Protein AF-W4H3E6-F1 (afdb_monomer_lite)

pLDDT: mean 74.52, std 23.14, range [27.45, 97.44]

Secondary structure (DSSP, 8-state):
--TT--PPPHHHHHHHHHHHHHHTTTSTTS---PEEPTTSSEEEEEEE-STTS-EEEEEEETTT--B---HHHHHHHHHHHS-BTTB-HHHHTTSTTHHHHHHHHHHHHHH-SSS-TTHHHHHHHHHHHHHHHHHTT----S-----STT-S-SS------------------------------------PPPP-PPP--PPPP--PPP-PPPPPPPPS-TTTT--SEEEETTTTEEE---HHHHTT-TT-EEE-

Radius of gyration: 30.6 Å; chains: 1; bounding box: 64×70×88 Å

Structure (mmCIF, N/CA/C/O backbone):
data_AF-W4H3E6-F1
#
_entry.id   AF-W4H3E6-F1
#
loop_
_atom_site.group_PDB
_atom_site.id
_atom_site.type_symbol
_atom_site.label_atom_id
_atom_site.label_alt_id
_atom_site.label_comp_id
_atom_site.label_asym_id
_atom_site.label_entity_id
_atom_site.label_seq_id
_atom_site.pdbx_PDB_ins_code
_atom_site.Cartn_x
_atom_site.Cartn_y
_atom_site.Cartn_z
_atom_site.occupancy
_atom_site.B_iso_or_equiv
_atom_site.auth_seq_id
_atom_site.auth_comp_id
_atom_site.auth_asym_id
_atom_site.auth_atom_id
_atom_site.pdbx_PDB_model_num
ATOM 1 N N . MET A 1 1 ? 16.514 -2.196 -59.098 1.00 44.47 1 MET A N 1
ATOM 2 C CA . MET A 1 1 ? 16.628 -1.247 -57.969 1.00 44.47 1 MET A CA 1
ATOM 3 C C . MET A 1 1 ? 15.303 -0.518 -57.895 1.00 44.47 1 MET A C 1
ATOM 5 O O . MET A 1 1 ? 14.904 0.015 -58.922 1.00 44.47 1 MET A O 1
ATOM 9 N N . GLU A 1 2 ? 14.588 -0.567 -56.773 1.00 43.94 2 GLU A N 1
ATOM 10 C CA . GLU A 1 2 ? 13.275 0.087 -56.682 1.00 43.94 2 GLU A CA 1
ATOM 11 C C . GLU A 1 2 ? 13.402 1.584 -56.359 1.00 43.94 2 GLU A C 1
ATOM 13 O O . GLU A 1 2 ? 14.148 1.943 -55.441 1.00 43.94 2 GLU A O 1
ATOM 18 N N . PRO A 1 3 ? 12.680 2.467 -57.073 1.00 48.31 3 PRO A N 1
ATOM 19 C CA . PRO A 1 3 ? 12.606 3.881 -56.735 1.00 48.31 3 PRO A CA 1
ATOM 20 C C . PRO A 1 3 ? 11.614 4.087 -55.580 1.00 48.31 3 PRO A C 1
ATOM 22 O O . PRO A 1 3 ? 10.419 3.863 -55.748 1.00 48.31 3 PRO A O 1
ATOM 25 N N . GLY A 1 4 ? 12.085 4.536 -54.411 1.00 59.34 4 GLY A N 1
ATOM 26 C CA . GLY A 1 4 ? 11.174 4.926 -53.322 1.00 59.34 4 GLY A CA 1
ATOM 27 C C . GLY A 1 4 ? 11.698 4.832 -51.889 1.00 59.34 4 GLY A C 1
ATOM 28 O O . GLY A 1 4 ? 11.083 5.414 -50.998 1.00 59.34 4 GLY A O 1
ATOM 29 N N . ARG A 1 5 ? 12.829 4.160 -51.618 1.00 59.59 5 ARG A N 1
ATOM 30 C CA . ARG A 1 5 ? 13.435 4.237 -50.275 1.00 59.59 5 ARG A CA 1
ATOM 31 C C . ARG A 1 5 ? 13.989 5.639 -50.031 1.00 59.59 5 ARG A C 1
ATOM 33 O O . ARG A 1 5 ? 14.936 6.052 -50.692 1.00 59.59 5 ARG A O 1
ATOM 40 N N . TRP A 1 6 ? 13.425 6.328 -49.040 1.00 52.22 6 TRP A N 1
ATOM 41 C CA . TRP A 1 6 ? 13.981 7.559 -48.481 1.00 52.22 6 TRP A CA 1
ATOM 42 C C . TRP A 1 6 ? 15.391 7.280 -47.939 1.00 52.22 6 TRP A C 1
ATOM 44 O O . TRP A 1 6 ? 15.556 6.643 -46.900 1.00 52.22 6 TRP A O 1
ATOM 54 N N . THR A 1 7 ? 16.414 7.738 -48.655 1.00 72.94 7 THR A N 1
ATOM 55 C CA . THR A 1 7 ? 17.793 7.796 -48.163 1.00 72.94 7 THR A CA 1
ATOM 56 C C . THR A 1 7 ? 18.043 9.208 -47.657 1.00 72.94 7 THR A C 1
ATOM 58 O O . THR A 1 7 ? 17.979 10.152 -48.446 1.00 72.94 7 THR A O 1
ATOM 61 N N . GLY A 1 8 ? 18.302 9.365 -46.357 1.00 77.00 8 GLY A N 1
ATOM 62 C CA . GLY A 1 8 ? 18.608 10.675 -45.779 1.00 77.00 8 GLY A CA 1
ATOM 63 C C . GLY A 1 8 ? 19.846 11.305 -46.423 1.00 77.00 8 GLY A C 1
ATOM 64 O O . GLY A 1 8 ? 20.719 10.606 -46.943 1.00 77.00 8 GLY A O 1
ATOM 65 N N . SER A 1 9 ? 19.951 12.631 -46.383 1.00 84.69 9 SER A N 1
ATOM 66 C CA . SER A 1 9 ? 21.195 13.301 -46.765 1.00 84.69 9 SER A CA 1
ATOM 67 C C . SER A 1 9 ? 22.305 12.984 -45.754 1.00 84.69 9 SER A C 1
ATOM 69 O O . SER A 1 9 ? 22.039 12.647 -44.599 1.00 84.69 9 SER A O 1
ATOM 71 N N . ALA A 1 10 ? 23.572 13.168 -46.138 1.00 80.25 10 ALA A N 1
ATOM 72 C CA . ALA A 1 10 ? 24.690 13.047 -45.195 1.00 80.25 10 ALA A CA 1
ATOM 73 C C . ALA A 1 10 ? 24.521 13.963 -43.959 1.00 80.25 10 ALA A C 1
ATOM 75 O O . ALA A 1 10 ? 24.931 13.604 -42.857 1.00 80.25 10 ALA A O 1
ATOM 76 N N . ALA A 1 11 ? 23.854 15.112 -44.122 1.00 82.12 11 ALA A N 1
ATOM 77 C CA . ALA A 1 11 ? 23.530 16.023 -43.029 1.00 82.12 11 ALA A CA 1
ATOM 78 C C . ALA A 1 11 ? 22.418 15.491 -42.101 1.00 82.12 11 ALA A C 1
ATOM 80 O O . ALA A 1 11 ? 22.427 15.810 -40.914 1.00 82.12 11 ALA A O 1
ATOM 81 N N . ASP A 1 12 ? 21.487 14.671 -42.600 1.00 80.25 12 ASP A N 1
ATOM 82 C CA . ASP A 1 12 ? 20.478 14.000 -41.767 1.00 80.25 12 ASP A CA 1
ATOM 83 C C . ASP A 1 12 ? 21.122 12.933 -40.883 1.00 80.25 12 ASP A C 1
ATOM 85 O O . ASP A 1 12 ? 20.871 12.908 -39.681 1.00 80.25 12 ASP A O 1
ATOM 89 N N . TYR A 1 13 ? 22.028 12.123 -41.440 1.00 80.06 13 TYR A N 1
ATOM 90 C CA . TYR A 1 13 ? 22.796 11.150 -40.658 1.00 80.06 13 TYR A CA 1
ATOM 91 C C . TYR A 1 13 ? 23.732 11.824 -39.642 1.00 80.06 13 TYR A C 1
ATOM 93 O O . TYR A 1 13 ? 23.826 11.365 -38.506 1.00 80.06 13 TYR A O 1
ATOM 101 N N . ALA A 1 14 ? 24.364 12.950 -39.994 1.00 81.50 14 ALA A N 1
ATOM 102 C CA . ALA A 1 14 ? 25.181 13.727 -39.056 1.00 81.50 14 ALA A CA 1
ATOM 103 C C . ALA A 1 14 ? 24.356 14.340 -37.905 1.00 81.50 14 ALA A C 1
ATOM 105 O O . ALA A 1 14 ? 24.824 14.373 -36.767 1.00 81.50 14 ALA A O 1
ATOM 106 N N . ARG A 1 15 ? 23.118 14.787 -38.172 1.00 81.62 15 ARG A N 1
ATOM 107 C CA . ARG A 1 15 ? 22.167 15.209 -37.126 1.00 81.62 15 ARG A CA 1
ATOM 108 C C . ARG A 1 15 ? 21.717 14.032 -36.261 1.00 81.62 15 ARG A C 1
ATOM 110 O O . ARG A 1 15 ? 21.721 14.151 -35.042 1.00 81.62 15 ARG A O 1
ATOM 117 N N . ALA A 1 16 ? 21.375 12.895 -36.868 1.00 79.00 16 ALA A N 1
ATOM 118 C CA . ALA A 1 16 ? 20.989 11.682 -36.147 1.00 79.00 16 ALA A CA 1
ATOM 119 C C . ALA A 1 16 ? 22.097 11.206 -35.190 1.00 79.00 16 ALA A C 1
ATOM 121 O O . ALA A 1 16 ? 21.819 10.868 -34.044 1.00 79.00 16 ALA A O 1
ATOM 122 N N . ALA A 1 17 ? 23.358 11.255 -35.627 1.00 82.88 17 ALA A N 1
ATOM 123 C CA . ALA A 1 17 ? 24.512 10.867 -34.819 1.00 82.88 17 ALA A CA 1
ATOM 124 C C . ALA A 1 17 ? 24.812 11.816 -33.639 1.00 82.88 17 ALA A C 1
ATOM 126 O O . ALA A 1 17 ? 25.464 11.396 -32.686 1.00 82.88 17 ALA A O 1
ATOM 127 N N . SER A 1 18 ? 24.356 13.076 -33.669 1.00 83.62 18 SER A N 1
ATOM 128 C CA . SER A 1 18 ? 24.589 14.041 -32.580 1.00 83.62 18 SER A CA 1
ATOM 129 C C . SER A 1 18 ? 23.465 14.108 -31.540 1.00 83.62 18 SER A C 1
ATOM 131 O O . SER A 1 18 ? 23.671 14.682 -30.469 1.00 83.62 18 SER A O 1
ATOM 133 N N . LEU A 1 19 ? 22.308 13.485 -31.804 1.00 82.25 19 LEU A N 1
ATOM 134 C CA . LEU A 1 19 ? 21.170 13.439 -30.876 1.00 82.25 19 LEU A CA 1
ATOM 135 C C . LEU A 1 19 ? 21.524 12.952 -29.457 1.00 82.25 19 LEU A C 1
ATOM 137 O O . LEU A 1 19 ? 21.088 13.625 -28.525 1.00 82.25 19 LEU A O 1
ATOM 141 N N . PRO A 1 20 ? 22.326 11.886 -29.239 1.00 80.44 20 PRO A N 1
ATOM 142 C CA . PRO A 1 20 ? 22.674 11.438 -27.886 1.00 80.44 20 PRO A CA 1
ATOM 143 C C . PRO A 1 20 ? 23.303 12.547 -27.028 1.00 80.44 20 PRO A C 1
ATOM 145 O O . PRO A 1 20 ? 22.846 12.807 -25.920 1.00 80.44 20 PRO A O 1
ATOM 148 N N . ASN A 1 21 ? 24.261 13.300 -27.582 1.00 84.44 21 ASN A N 1
ATOM 149 C CA . ASN A 1 21 ? 24.907 14.422 -26.887 1.00 84.44 21 ASN A CA 1
ATOM 150 C C . ASN A 1 21 ? 23.948 15.604 -26.649 1.00 84.44 21 ASN A C 1
ATOM 152 O O . ASN A 1 21 ? 24.103 16.360 -25.692 1.00 84.44 21 ASN A O 1
ATOM 156 N N . LEU A 1 22 ? 22.965 15.801 -27.533 1.00 83.06 22 LEU A N 1
ATOM 157 C CA . LEU A 1 22 ? 21.970 16.868 -27.396 1.00 83.06 22 LEU A CA 1
ATOM 158 C C . LEU A 1 22 ? 20.900 16.538 -26.351 1.00 83.06 22 LEU A C 1
ATOM 160 O O . LEU A 1 22 ? 20.404 17.462 -25.700 1.00 83.06 22 LEU A O 1
ATOM 164 N N . LEU A 1 23 ? 20.554 15.258 -26.198 1.00 82.31 23 LEU A N 1
ATOM 165 C CA . LEU A 1 23 ? 19.545 14.761 -25.263 1.00 82.31 23 LEU A CA 1
ATOM 166 C C . LEU A 1 23 ? 20.108 14.384 -23.885 1.00 82.31 23 LEU A C 1
ATOM 168 O O . LEU A 1 23 ? 19.312 14.255 -22.957 1.00 82.31 23 LEU A O 1
ATOM 172 N N . GLN A 1 24 ? 21.434 14.273 -23.741 1.00 82.62 24 GLN A N 1
ATOM 173 C CA . GLN A 1 24 ? 22.094 13.865 -22.499 1.00 82.62 24 GLN A CA 1
ATOM 174 C C . GLN A 1 24 ? 21.604 14.665 -21.278 1.00 82.62 24 GLN A C 1
ATOM 176 O O . GLN A 1 24 ? 21.680 15.898 -21.254 1.00 82.62 24 GLN A O 1
ATOM 181 N N . GLY A 1 25 ? 21.087 13.961 -20.270 1.00 78.88 25 GLY A N 1
ATOM 182 C CA . GLY A 1 25 ? 20.523 14.509 -19.035 1.00 78.88 25 GLY A CA 1
ATOM 183 C C . GLY A 1 25 ? 19.192 15.258 -19.195 1.00 78.88 25 GLY A C 1
ATOM 184 O O . GLY A 1 25 ? 18.743 15.898 -18.244 1.00 78.88 25 GLY A O 1
ATOM 185 N N . LYS A 1 26 ? 18.562 15.230 -20.379 1.00 82.06 26 LYS A N 1
ATOM 186 C CA . LYS A 1 26 ? 17.317 15.967 -20.695 1.00 82.06 26 LYS A CA 1
ATOM 187 C C . LYS A 1 26 ? 16.136 15.061 -21.023 1.00 82.06 26 LYS A C 1
ATOM 189 O O . LYS A 1 26 ? 15.005 15.542 -21.049 1.00 82.06 26 LYS A O 1
ATOM 194 N N . VAL A 1 27 ? 16.383 13.782 -21.289 1.00 83.88 27 VAL A N 1
ATOM 195 C CA . VAL A 1 27 ? 15.345 12.778 -21.535 1.00 83.88 27 VAL A CA 1
ATOM 196 C C . VAL A 1 27 ? 15.504 11.626 -20.554 1.00 83.88 27 VAL A C 1
ATOM 198 O O . VAL A 1 27 ? 16.616 11.274 -20.171 1.00 83.88 27 VAL A O 1
ATOM 201 N N . LEU A 1 28 ? 14.385 11.033 -20.149 1.00 85.00 28 LEU A N 1
ATOM 202 C CA . LEU A 1 28 ? 14.412 9.765 -19.428 1.00 85.00 28 LEU A CA 1
ATOM 203 C C . LEU A 1 28 ? 14.793 8.652 -20.403 1.00 85.00 28 LEU A C 1
ATOM 205 O O . LEU A 1 28 ? 14.356 8.685 -21.555 1.00 85.00 28 LEU A O 1
ATOM 209 N N . ASN A 1 29 ? 15.507 7.633 -19.926 1.00 82.25 29 ASN A N 1
ATOM 210 C CA . ASN A 1 29 ? 15.836 6.438 -20.715 1.00 82.25 29 ASN A CA 1
ATOM 211 C C . ASN A 1 29 ? 16.711 6.731 -21.946 1.00 82.25 29 ASN A C 1
ATOM 213 O O . ASN A 1 29 ? 16.613 6.050 -22.964 1.00 82.25 29 ASN A O 1
ATOM 217 N N . GLU A 1 30 ? 17.599 7.727 -21.844 1.00 79.50 30 GLU A N 1
ATOM 218 C CA . GLU A 1 30 ? 18.629 8.007 -22.858 1.00 79.50 30 GLU A CA 1
ATOM 219 C C . GLU A 1 30 ? 19.552 6.808 -23.129 1.00 79.50 30 GLU A C 1
ATOM 221 O O . GLU A 1 30 ? 20.115 6.684 -24.216 1.00 79.50 30 GLU A O 1
ATOM 226 N N . HIS A 1 31 ? 19.677 5.917 -22.143 1.00 77.06 31 HIS A N 1
ATOM 227 C CA . HIS A 1 31 ? 20.444 4.687 -22.209 1.00 77.06 31 HIS A CA 1
ATOM 228 C C . HIS A 1 31 ? 19.637 3.556 -21.565 1.00 77.06 31 HIS A C 1
ATOM 230 O O . HIS A 1 31 ? 19.263 3.645 -20.397 1.00 77.06 31 HIS A O 1
ATOM 236 N N . VAL A 1 32 ? 19.367 2.496 -22.328 1.00 83.31 32 VAL A N 1
ATOM 237 C CA . VAL A 1 32 ? 18.675 1.289 -21.857 1.00 83.31 32 VAL A CA 1
ATOM 238 C C . VAL A 1 32 ? 19.497 0.083 -22.296 1.00 83.31 32 VAL A C 1
ATOM 240 O O . VAL A 1 32 ? 19.643 -0.162 -23.491 1.00 83.31 32 VAL A O 1
ATOM 243 N N . GLU A 1 33 ? 20.027 -0.670 -21.333 1.00 87.88 33 GLU A N 1
ATOM 244 C CA . GLU A 1 33 ? 20.798 -1.894 -21.579 1.00 87.88 33 GLU A CA 1
ATOM 245 C C . GLU A 1 33 ? 19.953 -3.135 -21.245 1.00 87.88 33 GLU A C 1
ATOM 247 O O . GLU A 1 33 ? 19.930 -3.561 -20.086 1.00 87.88 33 GLU A O 1
ATOM 252 N N . PRO A 1 34 ? 19.238 -3.729 -22.220 1.00 90.31 34 PRO A N 1
ATOM 253 C CA . PRO A 1 34 ? 18.460 -4.936 -21.982 1.00 90.31 34 PRO A CA 1
ATOM 254 C C . PRO A 1 34 ? 19.371 -6.144 -21.745 1.00 90.31 34 PRO A C 1
ATOM 256 O O . PRO A 1 34 ? 20.211 -6.499 -22.573 1.00 90.31 34 PRO A O 1
ATOM 259 N N . GLN A 1 35 ? 19.153 -6.806 -20.616 1.00 94.88 35 GLN A N 1
ATOM 260 C CA . GLN A 1 35 ? 19.799 -8.047 -20.216 1.00 94.88 35 GLN A CA 1
ATOM 261 C C . GLN A 1 35 ? 18.860 -9.220 -20.511 1.00 94.88 35 GLN A C 1
ATOM 263 O O . GLN A 1 35 ? 17.685 -9.194 -20.149 1.00 94.88 35 GLN A O 1
ATOM 268 N N . TRP A 1 36 ? 19.367 -10.261 -21.164 1.00 94.56 36 TRP A N 1
ATOM 269 C CA . TRP A 1 36 ? 18.565 -11.417 -21.575 1.00 94.56 36 TRP A CA 1
ATOM 270 C C . TRP A 1 36 ? 18.575 -12.526 -20.520 1.00 94.56 36 TRP A C 1
ATOM 272 O O . TRP A 1 36 ? 19.589 -12.760 -19.858 1.00 94.56 36 TRP A O 1
ATOM 282 N N . SER A 1 37 ? 17.460 -13.247 -20.381 1.00 93.44 37 SER A N 1
ATOM 283 C CA . SER A 1 37 ? 17.446 -14.527 -19.670 1.00 93.44 37 SER A CA 1
ATOM 284 C C . SER A 1 37 ? 18.245 -15.583 -20.440 1.00 93.44 37 SER A C 1
ATOM 286 O O . SER A 1 37 ? 18.357 -15.539 -21.664 1.00 93.44 37 SER A O 1
ATOM 288 N N . SER A 1 38 ? 18.778 -16.578 -19.728 1.00 92.75 38 SER A N 1
ATOM 289 C CA . SER A 1 38 ? 19.559 -17.673 -20.326 1.00 92.75 38 SER A CA 1
ATOM 290 C C . SER A 1 38 ? 18.757 -18.567 -21.280 1.00 92.75 38 SER A C 1
ATOM 292 O O . SER A 1 38 ? 19.350 -19.246 -22.114 1.00 92.75 38 SER A O 1
ATOM 294 N N . ASP A 1 39 ? 17.428 -18.567 -21.165 1.00 93.75 39 ASP A N 1
ATOM 295 C CA . ASP A 1 39 ? 16.499 -19.253 -22.070 1.00 93.75 39 ASP A CA 1
ATOM 296 C C . ASP A 1 39 ? 16.020 -18.374 -23.246 1.00 93.75 39 ASP A C 1
ATOM 298 O O . ASP A 1 39 ? 15.283 -18.854 -24.104 1.00 93.75 39 ASP A O 1
ATOM 302 N N . GLY A 1 40 ? 16.417 -17.095 -23.296 1.00 93.81 40 GLY A N 1
ATOM 303 C CA . GLY A 1 40 ? 16.007 -16.138 -24.328 1.00 93.81 40 GLY A CA 1
ATOM 304 C C . GLY A 1 40 ? 14.526 -15.737 -24.301 1.00 93.81 40 GLY A C 1
ATOM 305 O O . GLY A 1 40 ? 14.097 -14.976 -25.163 1.00 93.81 40 GLY A O 1
ATOM 306 N N . THR A 1 41 ? 13.735 -16.219 -23.335 1.00 94.88 41 THR A N 1
ATOM 307 C CA . THR A 1 41 ? 12.288 -15.942 -23.250 1.00 94.88 41 THR A CA 1
ATOM 308 C C . THR A 1 41 ? 11.959 -14.581 -22.649 1.00 94.88 41 THR A C 1
ATOM 310 O O . THR A 1 41 ? 10.842 -14.089 -22.809 1.00 94.88 41 THR A O 1
ATOM 313 N N . ARG A 1 42 ? 12.917 -13.959 -21.954 1.00 95.06 42 ARG A N 1
ATOM 314 C CA . ARG A 1 42 ? 12.733 -12.697 -21.239 1.00 95.06 42 ARG A CA 1
ATOM 315 C C . ARG A 1 42 ? 13.895 -11.757 -21.493 1.00 95.06 42 ARG A C 1
ATOM 317 O O . ARG A 1 42 ? 15.052 -12.174 -21.561 1.00 95.06 42 ARG A O 1
ATOM 324 N N . LEU A 1 43 ? 13.578 -10.473 -21.517 1.00 94.56 43 LEU A N 1
ATOM 325 C CA . LEU A 1 43 ? 14.551 -9.403 -21.341 1.00 94.56 43 LEU A CA 1
ATOM 326 C C . LEU A 1 43 ? 14.205 -8.621 -20.077 1.00 94.56 43 LEU A C 1
ATOM 328 O O . LEU A 1 43 ? 13.036 -8.524 -19.702 1.00 94.56 43 LEU A O 1
ATOM 332 N N . TRP A 1 44 ? 15.210 -8.058 -19.417 1.00 93.06 44 TRP A N 1
ATOM 333 C CA . TRP A 1 44 ? 15.008 -7.107 -18.333 1.00 93.06 44 TRP A CA 1
ATOM 334 C C . TRP A 1 44 ? 15.905 -5.887 -18.484 1.00 93.06 44 TRP A C 1
ATOM 336 O O . TRP A 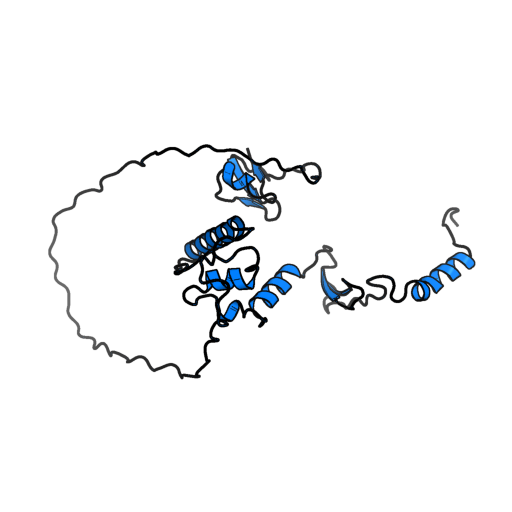1 44 ? 17.009 -5.975 -19.014 1.00 93.06 44 TRP A O 1
ATOM 346 N N . TYR A 1 45 ? 15.419 -4.737 -18.037 1.00 92.12 45 TYR A N 1
ATOM 347 C CA . TYR A 1 45 ? 16.157 -3.480 -18.048 1.00 92.12 45 TYR A CA 1
ATOM 348 C C . TYR A 1 45 ? 15.702 -2.584 -16.895 1.00 92.12 45 TYR A C 1
ATOM 350 O O . TYR A 1 45 ? 14.640 -2.788 -16.301 1.00 92.12 45 TYR A O 1
ATOM 358 N N . LEU A 1 46 ? 16.521 -1.583 -16.580 1.00 89.31 46 LEU A N 1
ATOM 359 C CA . LEU A 1 46 ? 16.141 -0.506 -15.675 1.00 89.31 46 LEU A CA 1
ATOM 360 C C . LEU A 1 46 ? 15.433 0.588 -16.475 1.00 89.31 46 LEU A C 1
ATOM 362 O O . LEU A 1 46 ? 15.984 1.097 -17.450 1.00 89.31 46 LEU A O 1
ATOM 366 N N . TRP A 1 47 ? 14.212 0.926 -16.071 1.00 85.62 47 TRP A N 1
ATOM 367 C CA . TRP A 1 47 ? 13.411 1.988 -16.669 1.00 85.62 47 TRP A CA 1
ATOM 368 C C . TRP A 1 47 ? 13.480 3.232 -15.791 1.00 85.62 47 TRP A C 1
ATOM 370 O O . TRP A 1 47 ? 12.987 3.239 -14.665 1.00 85.62 47 TRP A O 1
ATOM 380 N N . GLN A 1 48 ? 14.102 4.292 -16.292 1.00 86.38 48 GLN A N 1
ATOM 381 C CA . GLN A 1 48 ? 14.219 5.557 -15.586 1.00 86.38 48 GLN A CA 1
ATOM 382 C C . GLN A 1 48 ? 12.862 6.266 -15.547 1.00 86.38 48 GLN A C 1
ATOM 384 O O . GLN A 1 48 ? 12.323 6.665 -16.584 1.00 86.38 48 GLN A O 1
ATOM 389 N N . VAL A 1 49 ? 12.340 6.464 -14.336 1.00 85.81 49 VAL A N 1
ATOM 390 C CA . VAL A 1 49 ? 11.034 7.098 -14.084 1.00 85.81 49 VAL A CA 1
ATOM 391 C C . VAL A 1 49 ? 11.147 8.563 -13.666 1.00 85.81 49 VAL A C 1
ATOM 393 O O . VAL A 1 49 ? 10.158 9.294 -13.691 1.00 85.81 49 VAL A O 1
ATOM 396 N N . ALA A 1 50 ? 12.348 9.025 -13.305 1.00 82.88 50 ALA A N 1
ATOM 397 C CA . ALA A 1 50 ? 12.611 10.429 -13.014 1.00 82.88 50 ALA A CA 1
ATOM 398 C C . ALA A 1 50 ? 14.070 10.836 -13.293 1.00 82.88 50 ALA A C 1
ATOM 400 O O . ALA A 1 50 ? 15.006 10.039 -13.201 1.00 82.88 50 ALA A O 1
ATOM 401 N N . LEU A 1 51 ? 14.262 12.125 -13.598 1.00 79.25 51 LEU A N 1
ATOM 402 C CA . LEU A 1 51 ? 15.577 12.734 -13.855 1.00 79.25 51 LEU A CA 1
ATOM 403 C C . LEU A 1 51 ? 16.487 12.750 -12.608 1.00 79.25 51 LEU A C 1
ATOM 405 O O . LEU A 1 51 ? 17.674 13.031 -12.720 1.00 79.25 51 LEU A O 1
ATOM 409 N N . ASP A 1 52 ? 15.942 12.422 -11.433 1.00 82.31 52 ASP A N 1
ATOM 410 C CA . ASP A 1 52 ? 16.676 12.231 -10.175 1.00 82.31 52 ASP A CA 1
ATOM 411 C C . ASP A 1 52 ? 17.422 10.880 -10.088 1.00 82.31 52 ASP A C 1
ATOM 413 O O . ASP A 1 52 ? 18.105 10.616 -9.100 1.00 82.31 52 ASP A O 1
ATOM 417 N N . GLY A 1 53 ? 17.311 10.031 -11.117 1.00 78.56 53 GLY A N 1
ATOM 418 C CA . GLY A 1 53 ? 17.984 8.734 -11.195 1.00 78.56 53 GLY A CA 1
ATOM 419 C C . GLY A 1 53 ? 17.193 7.568 -10.595 1.00 78.56 53 GLY A C 1
ATOM 420 O O . GLY A 1 53 ? 17.724 6.458 -10.525 1.00 78.56 53 GLY A O 1
ATOM 421 N N . ARG A 1 54 ? 15.932 7.767 -10.182 1.00 84.31 54 ARG A N 1
ATOM 422 C CA . ARG A 1 54 ? 15.047 6.649 -9.823 1.00 84.31 54 ARG A CA 1
ATOM 423 C C . ARG A 1 54 ? 14.721 5.795 -11.045 1.00 84.31 54 ARG A C 1
ATOM 425 O O . ARG A 1 54 ? 14.293 6.305 -12.083 1.00 84.31 54 ARG A O 1
ATOM 432 N N . ASN A 1 55 ? 14.869 4.485 -10.865 1.00 84.56 55 ASN A N 1
ATOM 433 C CA . ASN A 1 55 ? 14.564 3.470 -11.861 1.00 84.56 55 ASN A CA 1
ATOM 434 C C . ASN A 1 55 ? 13.566 2.451 -11.307 1.00 84.56 55 ASN A C 1
ATOM 436 O O . ASN A 1 55 ? 13.623 2.094 -10.130 1.00 84.56 55 ASN A O 1
ATOM 440 N N . GLU A 1 56 ? 12.716 1.945 -12.186 1.00 85.44 56 GLU A N 1
ATOM 441 C CA . GLU A 1 56 ? 11.932 0.731 -11.997 1.00 85.44 56 GLU A CA 1
ATOM 442 C C . GLU A 1 56 ? 12.604 -0.453 -12.702 1.00 85.44 56 GLU A C 1
ATOM 444 O O . GLU A 1 56 ? 13.408 -0.273 -13.619 1.00 85.44 56 GLU A O 1
ATOM 449 N N . VAL A 1 57 ? 12.277 -1.678 -12.285 1.00 87.81 57 VAL A N 1
ATOM 450 C CA . VAL A 1 57 ? 12.705 -2.886 -12.998 1.00 87.81 57 VAL A CA 1
ATOM 451 C C . VAL A 1 57 ? 11.600 -3.277 -13.970 1.00 87.81 57 VAL A C 1
ATOM 453 O O . VAL A 1 57 ? 10.486 -3.591 -13.555 1.00 87.81 57 VAL A O 1
ATOM 456 N N . CYS A 1 58 ? 11.915 -3.303 -15.260 1.00 87.38 58 CYS A N 1
ATOM 457 C CA . CYS A 1 58 ? 11.064 -3.917 -16.270 1.00 87.38 58 CYS A CA 1
ATOM 458 C C . CYS A 1 58 ? 11.617 -5.307 -16.584 1.00 87.38 58 CYS A C 1
ATOM 460 O O . CYS A 1 58 ? 12.776 -5.429 -16.969 1.00 87.38 58 CYS A O 1
ATOM 462 N N . VAL A 1 59 ? 10.794 -6.348 -16.453 1.00 92.25 59 VAL A N 1
ATOM 463 C CA . VAL A 1 59 ? 11.051 -7.675 -17.036 1.00 92.25 59 VAL A CA 1
ATOM 464 C C . VAL A 1 59 ? 9.916 -7.938 -18.008 1.00 92.25 59 VAL A C 1
ATOM 466 O O . VAL A 1 59 ? 8.761 -7.811 -17.617 1.00 92.25 59 VAL A O 1
ATOM 469 N N . VAL A 1 60 ? 10.227 -8.292 -19.248 1.00 92.25 60 VAL A N 1
ATOM 470 C CA . VAL A 1 60 ? 9.245 -8.483 -20.320 1.00 92.25 60 VAL A CA 1
ATOM 471 C C . VAL A 1 60 ? 9.384 -9.894 -20.878 1.00 92.25 60 VAL A C 1
ATOM 473 O O . VAL A 1 60 ? 10.502 -10.319 -21.179 1.00 92.25 60 VAL A O 1
ATOM 476 N N . ASP A 1 61 ? 8.270 -10.614 -21.024 1.00 93.88 61 ASP A N 1
ATOM 477 C CA . ASP A 1 61 ? 8.232 -11.822 -21.857 1.00 93.88 61 ASP A CA 1
ATOM 478 C C . ASP A 1 61 ? 8.288 -11.408 -23.331 1.00 93.88 61 ASP A C 1
ATOM 480 O O . ASP A 1 61 ? 7.459 -10.629 -23.802 1.00 93.88 61 ASP A O 1
ATOM 484 N N . VAL A 1 62 ? 9.280 -11.897 -24.075 1.00 92.25 62 VAL A N 1
ATOM 485 C CA . VAL A 1 62 ? 9.532 -11.414 -25.445 1.00 92.25 62 VAL A CA 1
ATOM 486 C C . VAL A 1 62 ? 8.575 -11.995 -26.489 1.00 92.25 62 VAL A C 1
ATOM 488 O O . VAL A 1 62 ? 8.569 -11.526 -27.626 1.00 92.25 62 VAL A O 1
ATOM 491 N N . HIS A 1 63 ? 7.769 -12.996 -26.124 1.00 92.00 63 HIS A N 1
ATOM 492 C CA . HIS A 1 63 ? 6.775 -13.611 -27.002 1.00 92.00 63 HIS A CA 1
ATOM 493 C C . HIS A 1 63 ? 5.405 -12.945 -26.855 1.00 92.00 63 HIS A C 1
ATOM 495 O O . HIS A 1 63 ? 4.707 -12.779 -27.855 1.00 92.00 63 HIS A O 1
ATOM 501 N N . THR A 1 64 ? 5.017 -12.563 -25.632 1.00 93.25 64 THR A N 1
ATOM 502 C CA . THR A 1 64 ? 3.728 -11.893 -25.369 1.00 93.25 64 THR A CA 1
ATOM 503 C C . THR A 1 64 ? 3.840 -10.369 -25.301 1.00 93.25 64 THR A C 1
ATOM 505 O O . THR A 1 64 ? 2.857 -9.673 -25.549 1.00 93.25 64 THR A O 1
ATOM 508 N N . GLY A 1 65 ? 5.028 -9.835 -24.998 1.00 87.38 65 GLY A N 1
ATOM 509 C CA . GLY A 1 65 ? 5.246 -8.415 -24.712 1.00 87.38 65 GLY A CA 1
ATOM 510 C C . GLY A 1 65 ? 4.761 -7.981 -23.323 1.00 87.38 65 GLY A C 1
ATOM 511 O O . GLY A 1 65 ? 4.740 -6.786 -23.033 1.00 87.38 65 GLY A O 1
ATOM 512 N N . GLU A 1 66 ? 4.353 -8.918 -22.463 1.00 87.94 66 GLU A N 1
ATOM 513 C CA . GLU A 1 66 ? 3.807 -8.619 -21.137 1.00 87.94 66 GLU A CA 1
ATOM 514 C C . GLU A 1 66 ? 4.909 -8.288 -20.123 1.00 87.94 66 GLU A C 1
ATOM 516 O O . GLU A 1 66 ? 5.937 -8.968 -20.053 1.00 87.94 66 GLU A O 1
ATOM 521 N N . SER A 1 67 ? 4.666 -7.276 -19.279 1.00 85.88 67 SER A N 1
ATOM 522 C CA . SER A 1 67 ? 5.496 -7.042 -18.093 1.00 85.88 67 SER A CA 1
ATOM 523 C C . SER A 1 67 ? 5.256 -8.147 -17.069 1.00 85.88 67 SER A C 1
ATOM 525 O O . SER A 1 67 ? 4.133 -8.363 -16.618 1.00 85.88 67 SER A O 1
ATOM 527 N N . LEU A 1 68 ? 6.335 -8.808 -16.661 1.00 82.56 68 LEU A N 1
ATOM 528 C CA . LEU A 1 68 ? 6.351 -9.832 -15.620 1.00 82.56 68 LEU A CA 1
ATOM 529 C C . LEU A 1 68 ? 6.613 -9.249 -14.220 1.00 82.56 68 LEU A C 1
ATOM 531 O O . LEU A 1 68 ? 6.607 -9.994 -13.239 1.00 82.56 68 LEU A O 1
ATOM 535 N N . VAL A 1 69 ? 6.846 -7.934 -14.115 1.00 80.19 69 VAL A N 1
ATOM 536 C CA . VAL A 1 69 ? 6.958 -7.215 -12.837 1.00 80.19 69 VAL A CA 1
ATOM 537 C C . VAL A 1 69 ? 5.741 -6.321 -12.630 1.00 80.19 69 VAL A C 1
ATOM 539 O O . VAL A 1 69 ? 5.415 -5.476 -13.462 1.00 80.19 69 VAL A O 1
ATOM 542 N N . ASP A 1 70 ? 5.113 -6.502 -11.472 1.00 75.75 70 ASP A N 1
ATOM 543 C CA . ASP A 1 70 ? 4.106 -5.620 -10.889 1.00 75.75 70 ASP A CA 1
ATOM 544 C C . ASP A 1 70 ? 4.813 -4.710 -9.866 1.00 75.75 70 ASP A C 1
ATOM 546 O O . ASP A 1 70 ? 5.015 -5.086 -8.704 1.00 75.75 70 ASP A O 1
ATOM 550 N N . ASN A 1 71 ? 5.279 -3.543 -10.327 1.00 71.69 71 ASN A N 1
ATOM 551 C CA . ASN A 1 71 ? 6.034 -2.597 -9.496 1.00 71.69 71 ASN A CA 1
ATOM 552 C C . ASN A 1 71 ? 5.177 -2.029 -8.352 1.00 71.69 71 ASN A C 1
ATOM 554 O O . ASN A 1 71 ? 5.687 -1.872 -7.240 1.00 71.69 71 ASN A O 1
ATOM 558 N N . ASP A 1 72 ? 3.875 -1.821 -8.571 1.00 74.81 72 ASP A N 1
ATOM 559 C CA . ASP A 1 72 ? 2.937 -1.363 -7.539 1.00 74.81 72 ASP A CA 1
ATOM 560 C C . ASP A 1 72 ? 2.869 -2.354 -6.371 1.00 74.81 72 ASP A C 1
ATOM 562 O O . ASP A 1 72 ? 2.965 -1.962 -5.203 1.00 74.81 72 ASP A O 1
ATOM 566 N N . ARG A 1 73 ? 2.791 -3.660 -6.657 1.00 76.56 73 ARG A N 1
ATOM 567 C CA . ARG A 1 73 ? 2.831 -4.711 -5.630 1.00 76.56 73 ARG A CA 1
ATOM 568 C C . ARG A 1 73 ? 4.159 -4.747 -4.875 1.00 76.56 73 ARG A C 1
ATOM 570 O O . ARG A 1 73 ? 4.149 -4.950 -3.657 1.00 76.56 73 ARG A O 1
ATOM 577 N N . TYR A 1 74 ? 5.289 -4.549 -5.555 1.00 77.81 74 TYR A N 1
ATOM 578 C CA . TYR A 1 74 ? 6.599 -4.470 -4.897 1.00 77.81 74 TYR A CA 1
ATOM 579 C C . TYR A 1 74 ? 6.706 -3.250 -3.974 1.00 77.81 74 TYR A C 1
ATOM 581 O O . TYR A 1 74 ? 7.149 -3.389 -2.831 1.00 77.81 74 TYR A O 1
ATOM 589 N N . ILE A 1 75 ? 6.247 -2.079 -4.422 1.00 81.44 75 ILE A N 1
ATOM 590 C CA . ILE A 1 75 ? 6.234 -0.844 -3.628 1.00 81.44 75 ILE A CA 1
ATOM 591 C C . ILE A 1 75 ? 5.283 -0.979 -2.434 1.00 81.44 75 ILE A C 1
ATOM 593 O O . ILE A 1 75 ? 5.653 -0.605 -1.322 1.00 81.44 75 ILE A O 1
ATOM 597 N N . ALA A 1 76 ? 4.100 -1.575 -2.614 1.00 83.94 76 ALA A N 1
ATOM 598 C CA . ALA A 1 76 ? 3.164 -1.844 -1.523 1.00 83.94 76 ALA A CA 1
ATOM 599 C C . ALA A 1 76 ? 3.767 -2.786 -0.465 1.00 83.94 76 ALA A C 1
ATOM 601 O O . ALA A 1 76 ? 3.680 -2.507 0.733 1.00 83.94 76 ALA A O 1
ATOM 602 N N . TYR A 1 77 ? 4.435 -3.866 -0.888 1.00 86.00 77 TYR A N 1
ATOM 603 C CA . TYR A 1 77 ? 5.111 -4.790 0.026 1.00 86.00 77 TYR A CA 1
ATOM 604 C C . TYR A 1 77 ? 6.296 -4.131 0.750 1.00 86.00 77 TYR A C 1
ATOM 606 O O . TYR A 1 77 ? 6.441 -4.285 1.963 1.00 86.00 77 TYR A O 1
ATOM 614 N N . TRP A 1 78 ? 7.117 -3.344 0.050 1.00 88.25 78 TRP A N 1
ATOM 615 C CA . TRP A 1 78 ? 8.183 -2.551 0.671 1.00 88.25 78 TRP A CA 1
ATOM 616 C C . TRP A 1 78 ? 7.617 -1.551 1.692 1.00 88.25 78 TRP A C 1
ATOM 618 O O . TRP A 1 78 ? 8.091 -1.476 2.828 1.00 88.25 78 TRP A O 1
ATOM 628 N N . PHE A 1 79 ? 6.553 -0.829 1.330 1.00 89.75 79 PHE A N 1
ATOM 629 C CA . PHE A 1 79 ? 5.918 0.154 2.203 1.00 89.75 79 PHE A CA 1
ATOM 630 C C . PHE A 1 79 ? 5.365 -0.500 3.473 1.00 89.75 79 PHE A C 1
ATOM 632 O O . PHE A 1 79 ? 5.479 0.083 4.549 1.00 89.75 79 PHE A O 1
ATOM 639 N N . TRP A 1 80 ? 4.835 -1.718 3.372 1.00 93.81 80 TRP A N 1
ATOM 640 C CA . TRP A 1 80 ? 4.327 -2.480 4.510 1.00 93.81 80 TRP A CA 1
ATOM 641 C C . TRP A 1 80 ? 5.411 -2.885 5.523 1.00 93.81 80 TRP A C 1
ATOM 643 O O . TRP A 1 80 ? 5.158 -2.862 6.725 1.00 93.81 80 TRP A O 1
ATOM 653 N N . ASN A 1 81 ? 6.611 -3.245 5.054 1.00 93.06 81 ASN A N 1
ATOM 654 C CA . ASN A 1 81 ? 7.634 -3.909 5.875 1.00 93.06 81 ASN A CA 1
ATOM 655 C C . ASN A 1 81 ? 8.773 -2.996 6.369 1.00 93.06 81 ASN A C 1
ATOM 657 O O . ASN A 1 81 ? 9.591 -3.434 7.178 1.00 93.06 81 ASN A O 1
ATOM 661 N N . VAL A 1 82 ? 8.870 -1.753 5.885 1.00 88.00 82 VAL A N 1
ATOM 662 C CA . VAL A 1 82 ? 9.998 -0.848 6.183 1.00 88.00 82 VAL A CA 1
ATOM 663 C C . VAL A 1 82 ? 9.629 0.254 7.176 1.00 88.00 82 VAL A C 1
ATOM 665 O O . VAL A 1 82 ? 8.611 0.933 7.010 1.00 88.00 82 VAL A O 1
ATOM 668 N N . ASP A 1 83 ? 10.515 0.464 8.154 1.00 88.75 83 ASP A N 1
ATOM 669 C CA . ASP A 1 83 ? 10.455 1.517 9.174 1.00 88.75 83 ASP A CA 1
ATOM 670 C C . ASP A 1 83 ? 10.286 2.922 8.579 1.00 88.75 83 ASP A C 1
ATOM 672 O O . ASP A 1 83 ? 10.959 3.306 7.621 1.00 88.75 83 ASP A O 1
ATOM 676 N N . LYS A 1 84 ? 9.400 3.713 9.189 1.00 85.25 84 LYS A N 1
ATOM 677 C CA . LYS A 1 84 ? 9.125 5.114 8.841 1.00 85.25 84 LYS A CA 1
ATOM 678 C C . LYS A 1 84 ? 9.070 5.966 10.103 1.00 85.25 84 LYS A C 1
ATOM 680 O O . LYS A 1 84 ? 8.946 5.454 11.214 1.00 85.25 84 LYS A O 1
ATOM 685 N N . TRP A 1 85 ? 9.073 7.285 9.921 1.00 84.31 85 TRP A N 1
ATOM 686 C CA . TRP A 1 85 ? 8.963 8.263 11.010 1.00 84.31 85 TRP A CA 1
ATOM 687 C C . TRP A 1 85 ? 7.706 8.081 11.888 1.00 84.31 85 TRP A C 1
ATOM 689 O O . TRP A 1 85 ? 7.732 8.437 13.062 1.00 84.31 85 TRP A O 1
ATOM 699 N N . ASN A 1 86 ? 6.621 7.518 11.338 1.00 86.56 86 ASN A N 1
ATOM 700 C CA . ASN A 1 86 ? 5.358 7.245 12.031 1.00 86.56 86 ASN A CA 1
ATOM 701 C C . ASN A 1 86 ? 5.151 5.764 12.421 1.00 86.56 86 ASN A C 1
ATOM 703 O O . ASN A 1 86 ? 4.125 5.447 13.025 1.00 86.56 86 ASN A O 1
ATOM 707 N N . GLY A 1 87 ? 6.107 4.871 12.132 1.00 88.25 87 GLY A N 1
ATOM 708 C CA . GLY A 1 87 ? 6.062 3.447 12.491 1.00 88.25 87 GLY A CA 1
ATOM 709 C C . GLY A 1 87 ? 6.382 2.494 11.333 1.00 88.25 87 GLY A C 1
ATOM 710 O O . GLY A 1 87 ? 6.822 2.907 10.263 1.00 88.25 87 GLY A O 1
ATOM 711 N N . ASN A 1 88 ? 6.150 1.202 11.559 1.00 92.06 88 ASN A N 1
ATOM 712 C CA . ASN A 1 88 ? 6.263 0.124 10.573 1.00 92.06 88 ASN A CA 1
ATOM 713 C C . ASN A 1 88 ? 4.947 -0.664 10.590 1.00 92.06 88 ASN A C 1
ATOM 715 O O . ASN A 1 88 ? 4.465 -1.002 11.670 1.00 92.06 88 ASN A O 1
ATOM 719 N N . ILE A 1 89 ? 4.332 -0.923 9.431 1.00 94.25 89 ILE A N 1
ATOM 720 C CA . ILE A 1 89 ? 3.003 -1.552 9.403 1.00 94.25 89 ILE A CA 1
ATOM 721 C C . ILE A 1 89 ? 3.089 -3.012 9.853 1.00 94.25 89 ILE A C 1
ATOM 723 O O . ILE A 1 89 ? 2.256 -3.456 10.642 1.00 94.25 89 ILE A O 1
ATOM 727 N N . HIS A 1 90 ? 4.124 -3.734 9.422 1.00 92.81 90 HIS A N 1
ATOM 728 C CA . HIS A 1 90 ? 4.355 -5.120 9.821 1.00 92.81 90 HIS A CA 1
ATOM 729 C C . HIS A 1 90 ? 4.560 -5.278 11.343 1.00 92.81 90 HIS A C 1
ATOM 731 O O . HIS A 1 90 ? 4.159 -6.293 11.906 1.00 92.81 90 HIS A O 1
ATOM 737 N N . ASP A 1 91 ? 5.122 -4.274 12.028 1.00 90.81 91 ASP A N 1
ATOM 738 C CA . ASP A 1 91 ? 5.324 -4.306 13.488 1.00 90.81 91 ASP A CA 1
ATOM 739 C C . ASP A 1 91 ? 4.021 -4.066 14.286 1.00 90.81 91 ASP A C 1
ATOM 741 O O . ASP A 1 91 ? 3.907 -4.526 15.426 1.00 90.81 91 ASP A O 1
ATOM 745 N N . VAL A 1 92 ? 3.044 -3.338 13.721 1.00 89.75 92 VAL A N 1
ATOM 746 C CA . VAL A 1 92 ? 1.786 -2.981 14.416 1.00 89.75 92 VAL A CA 1
ATOM 747 C C . VAL A 1 92 ? 0.606 -3.875 14.045 1.00 89.75 92 VAL A C 1
ATOM 749 O O . VAL A 1 92 ? -0.292 -4.078 14.863 1.00 89.75 92 VAL A O 1
ATOM 752 N N . VAL A 1 93 ? 0.566 -4.413 12.824 1.00 85.44 93 VAL A N 1
ATOM 753 C CA . VAL A 1 93 ? -0.569 -5.212 12.350 1.00 85.44 93 VAL A CA 1
ATOM 754 C C . VAL A 1 93 ? -0.682 -6.526 13.137 1.00 85.44 93 VAL A C 1
ATOM 756 O O . VAL A 1 93 ? 0.293 -7.244 13.334 1.00 85.44 93 VAL A O 1
ATOM 759 N N . GLY A 1 94 ? -1.885 -6.834 13.628 1.00 81.44 94 GLY A N 1
ATOM 760 C CA . GLY A 1 94 ? -2.131 -7.979 14.516 1.00 81.44 94 GLY A CA 1
ATOM 761 C C . GLY A 1 94 ? -1.941 -7.699 16.014 1.00 81.44 94 GLY A C 1
ATOM 762 O O . GLY A 1 94 ? -2.314 -8.539 16.828 1.00 81.44 94 GLY A O 1
ATOM 763 N N . GLN A 1 95 ? -1.435 -6.522 16.401 1.00 85.62 95 GLN A N 1
ATOM 764 C CA . GLN A 1 95 ? -1.497 -6.052 17.792 1.00 85.62 95 GLN A CA 1
ATOM 765 C C . GLN A 1 95 ? -2.896 -5.476 18.116 1.00 85.62 95 GLN A C 1
ATOM 767 O O . GLN A 1 95 ? -3.617 -5.079 17.193 1.00 85.62 95 GLN A O 1
ATOM 772 N N . PRO A 1 96 ? -3.308 -5.368 19.397 1.00 85.88 96 PRO A N 1
ATOM 773 C CA . PRO A 1 96 ? -4.574 -4.724 19.771 1.00 85.88 96 PRO A CA 1
ATOM 774 C C . PRO A 1 96 ? -4.650 -3.276 19.259 1.00 85.88 96 PRO A C 1
ATOM 776 O O . PRO A 1 96 ? -3.770 -2.478 19.562 1.00 85.88 96 PRO A O 1
ATOM 779 N N . GLY A 1 97 ? -5.669 -2.916 18.468 1.00 89.88 97 GLY A N 1
ATOM 780 C CA . GLY A 1 97 ? -5.744 -1.599 17.806 1.00 89.88 97 GLY A CA 1
ATOM 781 C C . GLY A 1 97 ? -4.752 -1.380 16.650 1.00 89.88 97 GLY A C 1
ATOM 782 O O . GLY A 1 97 ? -4.702 -0.296 16.064 1.00 89.88 97 GLY A O 1
ATOM 783 N N . GLY A 1 98 ? -3.992 -2.408 16.262 1.00 92.00 98 GLY A N 1
ATOM 784 C CA . GLY A 1 98 ? -2.981 -2.344 15.207 1.00 92.00 98 GLY A CA 1
ATOM 785 C C . GLY A 1 98 ? -3.528 -1.966 13.828 1.00 92.00 98 GLY A C 1
ATOM 786 O O . GLY A 1 98 ? -2.811 -1.376 13.020 1.00 92.00 98 GLY A O 1
ATOM 787 N N . PHE A 1 99 ? -4.810 -2.232 13.553 1.00 95.69 99 PHE A N 1
ATOM 788 C CA . PHE A 1 99 ? -5.453 -1.828 12.299 1.00 95.69 99 PHE A CA 1
ATOM 789 C C . PHE A 1 99 ? -5.718 -0.311 12.217 1.00 95.69 99 PHE A C 1
ATOM 791 O O . PHE A 1 99 ? -5.449 0.311 11.185 1.00 95.69 99 PHE A O 1
ATOM 798 N N . ALA A 1 100 ? -6.152 0.316 13.317 1.00 95.62 100 ALA A N 1
ATOM 799 C CA . ALA A 1 100 ? -6.251 1.774 13.400 1.00 95.62 100 ALA A CA 1
ATOM 800 C C . ALA A 1 100 ? -4.871 2.422 13.207 1.00 95.62 100 ALA A C 1
ATOM 802 O O . ALA A 1 100 ? -4.721 3.372 12.436 1.00 95.62 100 ALA A O 1
ATOM 803 N N . TYR A 1 101 ? -3.837 1.850 13.835 1.00 94.12 101 TYR A N 1
ATOM 804 C CA . TYR A 1 101 ? -2.462 2.323 13.678 1.00 94.12 101 TYR A CA 1
ATOM 805 C C . TYR A 1 101 ? -1.918 2.110 12.252 1.00 94.12 101 TYR A C 1
ATOM 807 O O . TYR A 1 101 ? -1.221 2.970 11.720 1.00 94.12 101 TYR A O 1
ATOM 815 N N . THR A 1 102 ? -2.302 1.020 11.582 1.00 95.62 102 THR A N 1
ATOM 816 C CA . THR A 1 102 ? -2.006 0.784 10.157 1.00 95.62 102 THR A CA 1
ATOM 817 C C . THR A 1 102 ? -2.586 1.895 9.278 1.00 95.62 102 THR A C 1
ATOM 819 O O . THR A 1 102 ? -1.878 2.457 8.442 1.00 95.62 102 THR A O 1
ATOM 822 N N . THR A 1 103 ? -3.848 2.275 9.500 1.00 96.69 103 THR A N 1
ATOM 823 C CA . THR A 1 103 ? -4.486 3.384 8.767 1.00 96.69 103 THR A CA 1
ATOM 824 C C . THR A 1 103 ? -3.808 4.726 9.064 1.00 96.69 103 THR A C 1
ATOM 826 O O . THR A 1 103 ? -3.559 5.506 8.141 1.00 96.69 103 THR A O 1
ATOM 829 N N . TYR A 1 104 ? -3.408 4.961 10.318 1.00 95.44 104 TYR A N 1
ATOM 830 C CA . TYR A 1 104 ? -2.617 6.131 10.704 1.00 95.44 104 TYR A CA 1
ATOM 831 C C . TYR A 1 104 ? -1.259 6.205 9.984 1.00 95.44 104 TYR A C 1
ATOM 833 O O . TYR A 1 104 ? -0.895 7.275 9.489 1.00 95.44 104 TYR A O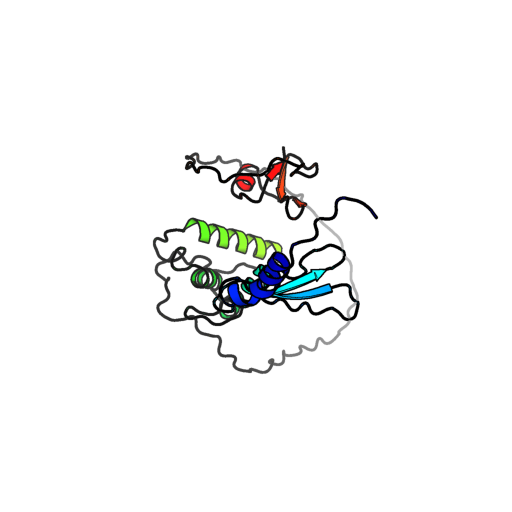 1
ATOM 841 N N . ILE A 1 105 ? -0.536 5.083 9.853 1.00 94.25 105 ILE A N 1
ATOM 842 C CA . ILE A 1 105 ? 0.738 5.039 9.116 1.00 94.25 105 ILE A CA 1
ATOM 843 C C . ILE A 1 105 ? 0.536 5.363 7.628 1.00 94.25 105 ILE A C 1
ATOM 845 O O . ILE A 1 105 ? 1.352 6.082 7.049 1.00 94.25 105 ILE A O 1
ATOM 849 N N . ILE A 1 106 ? -0.542 4.853 7.017 1.00 94.88 106 ILE A N 1
ATOM 850 C CA . ILE A 1 106 ? -0.829 5.019 5.584 1.00 94.88 106 ILE A CA 1
ATOM 851 C C . ILE A 1 106 ? -1.269 6.451 5.245 1.00 94.88 106 ILE A C 1
ATOM 853 O O . ILE A 1 106 ? -0.745 7.028 4.296 1.00 94.88 106 ILE A O 1
ATOM 857 N N . ASN A 1 107 ? -2.244 7.017 5.967 1.00 95.31 107 ASN A N 1
ATOM 858 C CA . ASN A 1 107 ? -2.841 8.315 5.613 1.00 95.31 107 ASN A CA 1
ATOM 859 C C . ASN A 1 107 ? -3.447 9.067 6.818 1.00 95.31 107 ASN A C 1
ATOM 861 O O . ASN A 1 107 ? -4.473 9.747 6.711 1.00 95.31 107 ASN A O 1
ATOM 865 N N . GLY A 1 108 ? -2.827 8.946 7.995 1.00 94.31 108 GLY A N 1
ATOM 866 C CA . GLY A 1 108 ? -3.384 9.459 9.248 1.00 94.31 108 GLY A CA 1
ATOM 867 C C . GLY A 1 108 ? -3.720 10.952 9.259 1.00 94.31 108 GLY A C 1
ATOM 868 O O . GLY A 1 108 ? -4.680 11.344 9.914 1.00 94.31 108 GLY A O 1
ATOM 869 N N . GLY A 1 109 ? -2.994 11.772 8.491 1.00 93.62 109 GLY A N 1
ATOM 870 C CA . GLY A 1 109 ? -3.246 13.215 8.379 1.00 93.62 109 GLY A CA 1
ATOM 871 C C . GLY A 1 109 ? -4.557 13.596 7.676 1.00 93.62 109 GLY A C 1
ATOM 872 O O . GLY A 1 109 ? -5.014 14.725 7.834 1.00 93.62 109 GLY A O 1
ATOM 873 N N . LEU A 1 110 ? -5.173 12.677 6.922 1.00 96.06 110 LEU A N 1
ATOM 874 C CA . LEU A 1 110 ? -6.471 12.890 6.270 1.00 96.06 110 LEU A CA 1
ATOM 875 C C . LEU A 1 110 ? -7.584 12.012 6.852 1.00 96.06 110 LEU A C 1
ATOM 877 O O . LEU A 1 110 ? -8.750 12.394 6.769 1.00 96.06 110 LEU A O 1
ATOM 881 N N . GLU A 1 111 ? -7.244 10.850 7.413 1.00 97.44 111 GLU A N 1
ATOM 882 C CA . GLU A 1 111 ? -8.207 9.801 7.777 1.00 97.44 111 GLU A CA 1
ATOM 883 C C . GLU A 1 111 ? -8.404 9.600 9.289 1.00 97.44 111 GLU A C 1
ATOM 885 O O . GLU A 1 111 ? -9.426 9.043 9.683 1.00 97.44 111 GLU A O 1
ATOM 890 N N . CYS A 1 112 ? -7.485 10.076 10.136 1.00 96.81 112 CYS A N 1
ATOM 891 C CA . CYS A 1 112 ? -7.514 9.848 11.585 1.00 96.81 112 CYS A CA 1
ATOM 892 C C . CYS A 1 112 ? -7.751 11.133 12.401 1.00 96.81 112 CYS A C 1
ATOM 894 O O . CYS A 1 112 ? -7.685 12.251 11.889 1.00 96.81 112 CYS A O 1
ATOM 896 N N . GLY A 1 113 ? -8.012 10.964 13.700 1.00 96.44 113 GLY A N 1
ATOM 897 C CA . GLY A 1 113 ? -8.314 12.052 14.634 1.00 96.44 113 GLY A CA 1
ATOM 898 C C . GLY A 1 113 ? -9.818 12.329 14.791 1.00 96.44 113 GLY A C 1
ATOM 899 O O . GLY A 1 113 ? -10.647 11.676 14.159 1.00 96.44 113 GLY A O 1
ATOM 900 N N . PRO A 1 114 ? -10.212 13.299 15.636 1.00 94.50 114 PRO A N 1
ATOM 901 C CA . PRO A 1 114 ? -11.612 13.495 16.034 1.00 94.50 114 PRO A CA 1
ATOM 902 C C . PRO A 1 114 ? -12.528 14.069 14.938 1.00 94.50 114 PRO A C 1
ATOM 904 O O . PRO A 1 114 ? -13.748 13.973 15.053 1.00 94.50 114 PRO A O 1
ATOM 907 N N . ASN A 1 115 ? -11.980 14.683 13.884 1.00 94.00 115 ASN A N 1
ATOM 908 C CA . ASN A 1 115 ? -12.754 15.134 12.722 1.00 94.00 115 ASN A CA 1
ATOM 909 C C . ASN A 1 115 ? -11.883 15.145 11.447 1.00 94.00 115 ASN A C 1
ATOM 911 O O . ASN A 1 115 ? -11.435 16.215 11.028 1.00 94.00 115 ASN A O 1
ATOM 915 N N . PRO A 1 116 ? -11.618 13.978 10.833 1.00 94.31 116 PRO A N 1
ATOM 916 C CA . PRO A 1 116 ? -10.769 13.884 9.652 1.00 94.31 116 PRO A CA 1
ATOM 917 C C . PRO A 1 116 ? -11.484 14.391 8.397 1.00 94.31 116 PRO A C 1
ATOM 919 O O . PRO A 1 116 ? -12.704 14.252 8.253 1.00 94.31 116 PRO A O 1
ATOM 922 N N . ALA A 1 117 ? -10.705 14.914 7.448 1.00 93.56 117 ALA A N 1
ATOM 923 C CA . ALA A 1 117 ? -11.208 15.371 6.154 1.00 93.56 117 ALA A CA 1
ATOM 924 C C . ALA A 1 117 ? -11.743 14.213 5.288 1.00 93.56 117 ALA A C 1
ATOM 926 O O . ALA A 1 117 ? -12.722 14.387 4.567 1.00 93.56 117 ALA A O 1
ATOM 927 N N . ASN A 1 118 ? -11.138 13.024 5.387 1.00 93.12 118 ASN A N 1
ATOM 928 C CA . ASN A 1 118 ? -11.444 11.848 4.571 1.00 93.12 118 ASN A CA 1
ATOM 929 C C . ASN A 1 118 ? -11.986 10.668 5.407 1.00 93.12 118 ASN A C 1
ATOM 931 O O . ASN A 1 118 ? -11.575 9.517 5.259 1.00 93.12 118 ASN A O 1
ATOM 935 N N . LYS A 1 119 ? -12.938 10.961 6.298 1.00 93.31 119 LYS A N 1
ATOM 936 C CA . LYS A 1 119 ? -13.565 9.992 7.218 1.00 93.31 119 LYS A CA 1
ATOM 937 C C . LYS A 1 119 ? -14.256 8.788 6.563 1.00 93.31 119 LYS A C 1
ATOM 939 O O . LYS A 1 119 ? -14.473 7.781 7.229 1.00 93.31 119 LYS A O 1
ATOM 944 N N . GLU A 1 120 ? -14.626 8.868 5.285 1.00 92.94 120 GLU A N 1
ATOM 945 C CA . GLU A 1 120 ? -15.246 7.740 4.571 1.00 92.94 120 GLU A CA 1
ATOM 946 C C . GLU A 1 120 ? -14.202 6.736 4.047 1.00 92.94 120 GLU A C 1
ATOM 948 O O . GLU A 1 120 ? -14.505 5.550 3.906 1.00 92.94 120 GLU A O 1
ATOM 953 N N . SER A 1 121 ? -12.954 7.167 3.814 1.00 91.69 121 SER A N 1
ATOM 954 C CA . SER A 1 121 ? -11.882 6.267 3.371 1.00 91.69 121 SER A CA 1
ATOM 955 C C . SER A 1 121 ? -11.518 5.248 4.451 1.00 91.69 121 SER A C 1
ATOM 957 O O . SER A 1 121 ? -11.473 4.051 4.166 1.00 91.69 121 SER A O 1
ATOM 959 N N . GLU A 1 122 ? -11.387 5.687 5.705 1.00 96.00 122 GLU A N 1
ATOM 960 C CA . GLU A 1 122 ? -11.107 4.801 6.838 1.00 96.00 122 GLU A CA 1
ATOM 961 C C . GLU A 1 122 ? -12.219 3.754 7.037 1.00 96.00 122 GLU A C 1
ATOM 963 O O . GLU A 1 122 ? -11.927 2.566 7.182 1.00 96.00 122 GLU A O 1
ATOM 968 N N . LYS A 1 123 ? -13.500 4.138 6.911 1.00 94.38 123 LYS A N 1
ATOM 969 C CA . LYS A 1 123 ? -14.623 3.181 6.942 1.00 94.38 123 LYS A CA 1
ATOM 970 C C . LYS A 1 123 ? -14.503 2.111 5.856 1.00 94.38 123 LYS A C 1
ATOM 972 O O . LYS A 1 123 ? -14.754 0.938 6.127 1.00 94.38 123 LYS A O 1
ATOM 977 N N . SER A 1 124 ? -14.091 2.493 4.644 1.00 94.88 124 SER A N 1
ATOM 978 C CA . SER A 1 124 ? -13.836 1.545 3.553 1.00 94.88 124 SER A CA 1
ATOM 979 C C . SER A 1 124 ? -12.681 0.591 3.885 1.00 94.88 124 SER A C 1
ATOM 981 O O . SER A 1 124 ? -12.786 -0.612 3.634 1.00 94.88 124 SER A O 1
ATOM 983 N N . ARG A 1 125 ? -11.606 1.075 4.526 1.00 96.75 125 ARG A N 1
ATOM 984 C CA . ARG A 1 125 ? -10.517 0.212 5.019 1.00 96.75 125 ARG A CA 1
ATOM 985 C C . ARG A 1 125 ? -11.023 -0.791 6.056 1.00 96.75 125 ARG A C 1
ATOM 987 O O . ARG A 1 125 ? -10.780 -1.984 5.892 1.00 96.75 125 ARG A O 1
ATOM 994 N N . ILE A 1 126 ? -11.765 -0.331 7.067 1.00 97.12 126 ILE A N 1
ATOM 995 C CA . ILE A 1 126 ? -12.339 -1.180 8.126 1.00 97.12 126 ILE A CA 1
ATOM 996 C C . ILE A 1 126 ? -13.271 -2.243 7.526 1.00 97.12 126 ILE A C 1
ATOM 998 O O . ILE A 1 126 ? -13.136 -3.425 7.839 1.00 97.12 126 ILE A O 1
ATOM 1002 N N . ALA A 1 127 ? -14.175 -1.856 6.620 1.00 94.19 127 ALA A N 1
ATOM 1003 C CA . ALA A 1 127 ? -15.109 -2.779 5.975 1.00 94.19 127 ALA A CA 1
ATOM 1004 C C . ALA A 1 127 ? -14.390 -3.873 5.165 1.00 94.19 127 ALA A C 1
ATOM 1006 O O . ALA A 1 127 ? -14.727 -5.054 5.280 1.00 94.19 127 ALA A O 1
ATOM 1007 N N . ASN A 1 128 ? -13.366 -3.505 4.387 1.00 93.19 128 ASN A N 1
ATOM 1008 C CA . ASN A 1 128 ? -12.556 -4.471 3.645 1.00 93.19 128 ASN A CA 1
ATOM 1009 C C . ASN A 1 128 ? -11.755 -5.389 4.580 1.00 93.19 128 ASN A C 1
ATOM 1011 O O . ASN A 1 128 ? -11.711 -6.596 4.357 1.00 93.19 128 ASN A O 1
ATOM 1015 N N . TYR A 1 129 ? -11.170 -4.855 5.653 1.00 95.12 129 TYR A N 1
ATOM 1016 C CA . TYR A 1 129 ? -10.417 -5.650 6.622 1.00 95.12 129 TYR A CA 1
ATOM 1017 C C . TYR A 1 129 ? -11.293 -6.678 7.349 1.00 95.12 129 TYR A C 1
ATOM 1019 O O . TYR A 1 129 ? -10.935 -7.853 7.393 1.00 95.12 129 TYR A O 1
ATOM 1027 N N . ILE A 1 130 ? -12.485 -6.281 7.812 1.00 92.25 130 ILE A N 1
ATOM 1028 C CA . ILE A 1 130 ? -13.477 -7.203 8.388 1.00 92.25 130 ILE A CA 1
ATOM 1029 C C . ILE A 1 130 ? -13.880 -8.273 7.362 1.00 92.25 130 ILE A C 1
ATOM 1031 O O . ILE A 1 130 ? -13.946 -9.455 7.699 1.00 92.25 130 ILE A O 1
ATOM 1035 N N . LYS A 1 131 ? -14.102 -7.894 6.095 1.00 89.94 131 LYS A N 1
ATOM 1036 C CA . LYS A 1 131 ? -14.420 -8.844 5.018 1.00 89.94 131 LYS A CA 1
ATOM 1037 C C . LYS A 1 131 ? -13.311 -9.886 4.830 1.00 89.94 131 LYS A C 1
ATOM 1039 O O . LYS A 1 131 ? -13.618 -11.074 4.760 1.00 89.94 131 LYS A O 1
ATOM 1044 N N . PHE A 1 132 ? -12.045 -9.473 4.768 1.00 89.44 132 PHE A N 1
ATOM 1045 C CA . PHE A 1 132 ? -10.922 -10.402 4.613 1.00 89.44 132 PHE A CA 1
ATOM 1046 C C . PHE A 1 132 ? -10.690 -11.262 5.861 1.00 89.44 132 PHE A C 1
ATOM 1048 O O . PHE A 1 132 ? -10.462 -12.460 5.718 1.00 89.44 132 PHE A O 1
ATOM 1055 N N . ALA A 1 133 ? -10.829 -10.705 7.067 1.00 87.94 133 ALA A N 1
ATOM 1056 C CA . ALA A 1 133 ? -10.758 -11.466 8.315 1.00 87.94 133 ALA A CA 1
ATOM 1057 C C . ALA A 1 133 ? -11.815 -12.588 8.352 1.00 87.94 133 ALA A C 1
ATOM 1059 O O . ALA A 1 133 ? -11.478 -13.753 8.563 1.00 87.94 133 ALA A O 1
ATOM 1060 N N . ASN A 1 134 ? -13.067 -12.262 8.008 1.00 89.62 134 ASN A N 1
ATOM 1061 C CA . ASN A 1 134 ? -14.163 -13.229 7.911 1.00 89.62 134 ASN A CA 1
ATOM 1062 C C . ASN A 1 134 ? -13.905 -14.317 6.852 1.00 89.62 134 ASN A C 1
ATOM 1064 O O . ASN A 1 134 ? -14.162 -15.489 7.115 1.00 89.62 134 ASN A O 1
ATOM 1068 N N . LEU A 1 135 ? -13.378 -13.956 5.674 1.00 84.69 135 LEU A N 1
ATOM 1069 C CA . LEU A 1 135 ? -13.022 -14.921 4.618 1.00 84.69 135 LEU A CA 1
ATOM 1070 C C . LEU A 1 135 ? -11.901 -15.883 5.041 1.00 84.69 135 LEU A C 1
ATOM 1072 O O . LEU A 1 135 ? -11.883 -17.028 4.598 1.00 84.69 135 LEU A O 1
ATOM 1076 N N . LEU A 1 136 ? -10.982 -15.425 5.893 1.00 87.06 136 LEU A N 1
ATOM 1077 C CA . LEU A 1 136 ? -9.876 -16.218 6.434 1.00 87.06 136 LEU A CA 1
ATOM 1078 C C . LEU A 1 136 ? -10.242 -16.963 7.732 1.00 87.06 136 LEU A C 1
ATOM 1080 O O . LEU A 1 136 ? -9.411 -17.696 8.264 1.00 87.06 136 LEU A O 1
ATOM 1084 N N . GLY A 1 137 ? -11.462 -16.788 8.254 1.00 87.50 137 GLY A N 1
ATOM 1085 C CA . GLY A 1 137 ? -11.910 -17.411 9.503 1.00 87.50 137 GLY A CA 1
ATOM 1086 C C . GLY A 1 137 ? -11.217 -16.877 10.762 1.00 87.50 137 GLY A C 1
ATOM 1087 O O . GLY A 1 137 ? -11.185 -17.572 11.776 1.00 87.50 137 GLY A O 1
ATOM 1088 N N . VAL A 1 138 ? -10.656 -15.664 10.713 1.00 88.25 138 VAL A N 1
ATOM 1089 C CA . VAL A 1 138 ? -9.965 -15.016 11.841 1.00 88.25 138 VAL A CA 1
ATOM 1090 C C . VAL A 1 138 ? -10.773 -13.836 12.376 1.00 88.25 138 VAL A C 1
ATOM 1092 O O . VAL A 1 138 ? -11.500 -13.173 11.638 1.00 88.25 138 VAL A O 1
ATOM 1095 N N . ALA A 1 139 ? -10.635 -13.538 13.668 1.00 90.94 139 ALA A N 1
ATOM 1096 C CA . ALA A 1 139 ? -11.206 -12.318 14.228 1.00 90.94 139 ALA A CA 1
ATOM 1097 C C . ALA A 1 139 ? -10.427 -11.089 13.710 1.00 90.94 139 ALA A C 1
ATOM 1099 O O . ALA A 1 139 ? -9.196 -11.113 13.748 1.00 90.94 139 ALA A O 1
ATOM 1100 N N . PRO A 1 140 ? -11.094 -9.999 13.277 1.00 88.62 140 PRO A N 1
ATOM 1101 C CA . PRO A 1 140 ? -10.408 -8.759 12.898 1.00 88.62 140 PRO A CA 1
ATOM 1102 C C . PRO A 1 140 ? -9.765 -8.049 14.104 1.00 88.62 140 PRO A C 1
ATOM 1104 O O . PRO A 1 140 ? -8.866 -7.235 13.933 1.00 88.62 140 PRO A O 1
ATOM 1107 N N . GLY A 1 141 ? -10.204 -8.363 15.326 1.00 89.56 141 GLY A N 1
ATOM 1108 C CA . GLY A 1 141 ? -9.740 -7.717 16.553 1.00 89.56 141 GLY A CA 1
ATOM 1109 C C . GLY A 1 141 ? -10.454 -6.398 16.859 1.00 89.56 141 GLY A C 1
ATOM 1110 O O . GLY A 1 141 ? -11.347 -5.958 16.132 1.00 89.56 141 GLY A O 1
ATOM 1111 N N . ASP A 1 142 ? -10.057 -5.787 17.974 1.00 90.75 142 ASP A N 1
ATOM 1112 C CA . ASP A 1 142 ? -10.688 -4.591 18.534 1.00 90.75 142 ASP A CA 1
ATOM 1113 C C . ASP A 1 142 ? -9.984 -3.291 18.116 1.00 90.75 142 ASP A C 1
ATOM 1115 O O . ASP A 1 142 ? -8.841 -3.289 17.649 1.00 90.75 142 ASP A O 1
ATOM 1119 N N . ASN A 1 143 ? -10.653 -2.158 18.367 1.00 93.69 143 ASN A N 1
ATOM 1120 C CA . ASN A 1 143 ? -10.130 -0.803 18.148 1.00 93.69 143 ASN A CA 1
ATOM 1121 C C . ASN A 1 143 ? -9.677 -0.557 16.695 1.00 93.69 143 ASN A C 1
ATOM 1123 O O . ASN A 1 143 ? -8.586 -0.056 16.439 1.00 93.69 143 ASN A O 1
ATOM 1127 N N . LEU A 1 144 ? -10.533 -0.917 15.733 1.00 95.94 144 LEU A N 1
ATOM 1128 C CA . LEU A 1 144 ? -10.241 -0.809 14.297 1.00 95.94 144 LEU A CA 1
ATOM 1129 C C . LEU A 1 144 ? -10.214 0.635 13.762 1.00 95.94 144 LEU A C 1
ATOM 1131 O O . LEU A 1 144 ? -9.673 0.858 12.684 1.00 95.94 144 LEU A O 1
ATOM 1135 N N . SER A 1 145 ? -10.786 1.606 14.483 1.00 96.94 145 SER A N 1
ATOM 1136 C CA . SER A 1 145 ? -10.865 3.000 14.031 1.00 96.94 145 SER A CA 1
ATOM 1137 C C . SER A 1 145 ? -9.828 3.908 14.695 1.00 96.94 145 SER A C 1
ATOM 1139 O O . SER A 1 145 ? -9.648 3.896 15.913 1.00 96.94 145 SER A O 1
ATOM 1141 N N . CYS A 1 146 ? -9.185 4.736 13.873 1.00 96.81 146 CYS A N 1
ATOM 1142 C CA . CYS A 1 146 ? -8.334 5.848 14.267 1.00 96.81 146 CYS A CA 1
ATOM 1143 C C . CYS A 1 146 ? -9.076 7.202 14.308 1.00 96.81 146 CYS A C 1
ATOM 1145 O O . CYS A 1 146 ? -8.453 8.224 14.608 1.00 96.81 146 CYS A O 1
ATOM 1147 N N . GLN A 1 147 ? -10.391 7.246 14.054 1.00 97.12 147 GLN A N 1
ATOM 1148 C CA . GLN A 1 147 ? -11.224 8.455 14.178 1.00 97.12 147 GLN A CA 1
ATOM 1149 C C . GLN A 1 147 ? -11.574 8.780 15.639 1.00 97.12 147 GLN A C 1
ATOM 1151 O O . GLN A 1 147 ? -12.735 8.881 16.033 1.00 97.12 147 GLN A O 1
ATOM 1156 N N . THR A 1 148 ? -10.549 8.910 16.479 1.00 95.56 148 THR A N 1
ATOM 1157 C CA . THR A 1 148 ? -10.681 9.185 17.914 1.00 95.56 148 THR A CA 1
ATOM 1158 C C . THR A 1 148 ? -9.685 10.258 18.346 1.00 95.56 148 THR A C 1
ATOM 1160 O O . THR A 1 148 ? -8.736 10.575 17.631 1.00 95.56 148 THR A O 1
ATOM 1163 N N . SER A 1 149 ? -9.859 10.804 19.550 1.00 94.31 149 SER A N 1
ATOM 1164 C CA . SER A 1 149 ? -8.893 11.725 20.166 1.00 94.31 149 SER A CA 1
ATOM 1165 C C . SER A 1 149 ? -7.553 11.073 20.544 1.00 94.31 149 SER A C 1
ATOM 1167 O O . SER A 1 149 ? -6.655 11.781 20.991 1.00 94.31 149 SER A O 1
ATOM 1169 N N . ALA A 1 150 ? -7.393 9.755 20.365 1.00 92.00 150 ALA A N 1
ATOM 1170 C CA . ALA A 1 150 ? -6.121 9.058 20.565 1.00 92.00 150 ALA A CA 1
ATOM 1171 C C . ALA A 1 150 ? -5.154 9.188 19.368 1.00 92.00 150 ALA A C 1
ATOM 1173 O O . ALA A 1 150 ? -4.006 8.758 19.471 1.00 92.00 150 ALA A O 1
ATOM 1174 N N . PHE A 1 151 ? -5.603 9.763 18.243 1.00 93.44 151 PHE A N 1
ATOM 1175 C CA . PHE A 1 151 ? -4.795 9.962 17.039 1.00 93.44 151 PHE A CA 1
ATOM 1176 C C . PHE A 1 151 ? -4.657 11.461 16.690 1.00 93.44 151 PHE A C 1
ATOM 1178 O O . PHE A 1 151 ? -5.660 12.179 16.718 1.00 93.44 151 PHE A O 1
ATOM 1185 N N . PRO A 1 152 ? -3.454 11.946 16.314 1.00 91.44 152 PRO A N 1
ATOM 1186 C CA . PRO A 1 152 ? -2.185 11.215 16.282 1.00 91.44 152 PRO A CA 1
ATOM 1187 C C . PRO 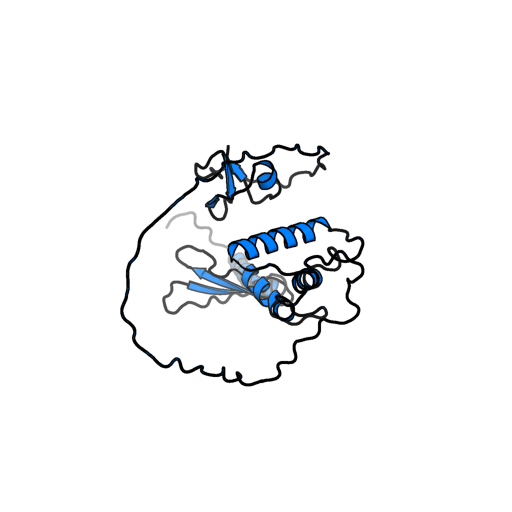A 1 152 ? -1.716 10.801 17.695 1.00 91.44 152 PRO A C 1
ATOM 1189 O O . PRO A 1 152 ? -1.920 11.550 18.651 1.00 91.44 152 PRO A O 1
ATOM 1192 N N . PRO A 1 153 ? -1.090 9.621 17.841 1.00 87.50 153 PRO A N 1
ATOM 1193 C CA . PRO A 1 153 ? -0.596 9.133 19.122 1.00 87.50 153 PRO A CA 1
ATOM 1194 C C . PRO A 1 153 ? 0.589 9.984 19.599 1.00 87.50 153 PRO A C 1
ATOM 1196 O O . PRO A 1 153 ? 1.473 10.337 18.817 1.00 87.50 153 PRO A O 1
ATOM 1199 N N . SER A 1 154 ? 0.632 10.294 20.896 1.00 79.69 154 SER A N 1
ATOM 1200 C CA . SER A 1 154 ? 1.705 11.098 21.504 1.00 79.69 154 SER A CA 1
ATOM 1201 C C . SER A 1 154 ? 3.034 10.350 21.651 1.00 79.69 154 SER A C 1
ATOM 1203 O O . SER A 1 154 ? 4.082 10.977 21.794 1.00 79.69 154 SER A O 1
ATOM 1205 N N . THR A 1 155 ? 3.006 9.018 21.591 1.00 76.50 155 THR A N 1
ATOM 1206 C CA . THR A 1 155 ? 4.186 8.149 21.556 1.00 76.50 155 THR A CA 1
ATOM 1207 C C . THR A 1 155 ? 4.165 7.278 20.299 1.00 76.50 155 THR A C 1
ATOM 1209 O O . THR A 1 155 ? 3.097 6.761 19.960 1.00 76.50 155 THR A O 1
ATOM 1212 N N . PRO A 1 156 ? 5.316 7.032 19.643 1.00 70.81 156 PRO A N 1
ATOM 1213 C CA . PRO A 1 156 ? 5.424 5.996 18.618 1.00 70.81 156 PRO A CA 1
ATOM 1214 C C . PRO A 1 156 ? 4.977 4.636 19.164 1.00 70.81 156 PRO A C 1
ATOM 1216 O O . PRO A 1 156 ? 5.171 4.356 20.350 1.00 70.81 156 PRO A O 1
ATOM 1219 N N . TRP A 1 157 ? 4.415 3.780 18.306 1.00 71.62 157 TRP A N 1
ATOM 1220 C CA . TRP A 1 157 ? 4.041 2.426 18.713 1.00 71.62 157 TRP A CA 1
ATOM 1221 C C . TRP A 1 157 ? 5.252 1.691 19.307 1.00 71.62 157 TRP A C 1
ATOM 1223 O O . TRP A 1 157 ? 6.325 1.705 18.691 1.00 71.62 157 TRP A O 1
ATOM 1233 N N . PRO A 1 158 ? 5.122 1.048 20.482 1.00 64.88 158 PRO A N 1
ATOM 1234 C CA . PRO A 1 158 ? 6.228 0.310 21.068 1.00 64.88 158 PRO A CA 1
ATOM 1235 C C . PRO A 1 158 ? 6.594 -0.856 20.148 1.00 64.88 158 PRO A C 1
ATOM 1237 O O . PRO A 1 158 ? 5.809 -1.790 19.974 1.00 64.88 158 PRO A O 1
ATOM 1240 N N . LYS A 1 159 ? 7.800 -0.821 19.569 1.00 62.12 159 LYS A N 1
ATOM 1241 C CA . LYS A 1 159 ? 8.347 -1.988 18.872 1.00 62.12 159 LYS A CA 1
ATOM 1242 C C . LYS A 1 159 ? 8.388 -3.161 19.858 1.00 62.12 159 LYS A C 1
ATOM 1244 O O . LYS A 1 159 ? 8.945 -2.989 20.947 1.00 62.12 159 LYS A O 1
ATOM 1249 N N . PRO A 1 160 ? 7.846 -4.342 19.510 1.00 55.44 160 PRO A N 1
ATOM 1250 C CA . PRO A 1 160 ? 8.021 -5.530 20.327 1.00 55.44 160 PRO A CA 1
ATOM 1251 C C . PRO A 1 160 ? 9.516 -5.790 20.516 1.00 55.44 160 PRO A C 1
ATOM 1253 O O . PRO A 1 160 ? 10.241 -6.039 19.551 1.00 55.44 160 PRO A O 1
ATOM 1256 N N . VAL A 1 161 ? 10.000 -5.726 21.758 1.00 46.62 161 VAL A N 1
ATOM 1257 C CA . VAL A 1 161 ? 11.366 -6.158 22.059 1.00 46.62 161 VAL A CA 1
ATOM 1258 C C . VAL A 1 161 ? 11.409 -7.655 21.792 1.00 46.62 161 VAL A C 1
ATOM 1260 O O . VAL A 1 161 ? 10.776 -8.434 22.505 1.00 46.62 161 VAL A O 1
ATOM 1263 N N . THR A 1 162 ? 12.147 -8.067 20.760 1.00 43.38 162 THR A N 1
ATOM 1264 C CA . THR A 1 162 ? 12.384 -9.479 20.444 1.00 43.38 162 THR A CA 1
ATOM 1265 C C . THR A 1 162 ? 13.324 -10.094 21.476 1.00 43.38 162 THR A C 1
ATOM 1267 O O . THR A 1 162 ? 14.489 -10.394 21.198 1.00 43.38 162 THR A O 1
ATOM 1270 N N . THR A 1 163 ? 12.816 -10.289 22.690 1.00 34.59 163 THR A N 1
ATOM 1271 C CA . THR A 1 163 ? 13.426 -11.163 23.682 1.00 34.59 163 THR A CA 1
ATOM 1272 C C . THR A 1 163 ? 13.437 -12.561 23.079 1.00 34.59 163 THR A C 1
ATOM 1274 O O . THR A 1 163 ? 12.380 -13.146 22.838 1.00 34.59 163 THR A O 1
ATOM 1277 N N . LYS A 1 164 ? 14.629 -13.095 22.793 1.00 38.28 164 LYS A N 1
ATOM 1278 C CA . LYS A 1 164 ? 14.812 -14.468 22.302 1.00 38.28 164 LYS A CA 1
ATOM 1279 C C . LYS A 1 164 ? 14.522 -15.465 23.427 1.00 38.28 164 LYS A C 1
ATOM 1281 O O . LYS A 1 164 ? 15.436 -16.085 23.962 1.00 38.28 164 LYS A O 1
ATOM 1286 N N . THR A 1 165 ? 13.255 -15.604 23.795 1.00 33.84 165 THR A N 1
ATOM 1287 C CA . THR A 1 165 ? 12.786 -16.650 24.702 1.00 33.84 165 THR A CA 1
ATOM 1288 C C . THR A 1 165 ? 12.748 -17.965 23.920 1.00 33.84 165 THR A C 1
ATOM 1290 O O . THR A 1 165 ? 12.027 -18.038 22.922 1.00 33.84 165 THR A O 1
ATOM 1293 N N . PRO A 1 166 ? 13.511 -19.004 24.310 1.00 38.09 166 PRO A N 1
ATOM 1294 C CA . PRO A 1 166 ? 13.392 -20.323 23.694 1.00 38.09 166 PRO A CA 1
ATOM 1295 C C . PRO A 1 166 ? 11.961 -20.864 23.850 1.00 38.09 166 PRO A C 1
ATOM 1297 O O . PRO A 1 166 ? 11.303 -20.533 24.841 1.00 38.09 166 PRO A O 1
ATOM 1300 N N . PRO A 1 167 ? 11.462 -21.700 22.923 1.00 40.62 167 PRO A N 1
ATOM 1301 C CA . PRO A 1 167 ? 10.133 -22.285 23.053 1.00 40.62 167 PRO A CA 1
ATOM 1302 C C . PRO A 1 167 ? 10.051 -23.114 24.341 1.00 40.62 167 PRO A C 1
ATOM 1304 O O . PRO A 1 167 ? 10.753 -24.113 24.498 1.00 40.62 167 PRO A O 1
ATOM 1307 N N . SER A 1 168 ? 9.197 -22.675 25.268 1.00 35.97 168 SER A N 1
ATOM 1308 C CA . SER A 1 168 ? 8.957 -23.374 26.530 1.00 35.97 168 SER A CA 1
ATOM 1309 C C . SER A 1 168 ? 8.378 -24.760 26.249 1.00 35.97 168 SER A C 1
ATOM 1311 O O . SER A 1 168 ? 7.388 -24.895 25.526 1.00 35.97 168 SER A O 1
ATOM 1313 N N . THR A 1 169 ? 8.999 -25.798 26.804 1.00 36.69 169 THR A N 1
ATOM 1314 C CA . THR A 1 169 ? 8.560 -27.185 26.636 1.00 36.69 169 THR A CA 1
ATOM 1315 C C . THR A 1 169 ? 7.183 -27.390 27.256 1.00 36.69 169 THR A C 1
ATOM 1317 O O . THR A 1 169 ? 7.025 -27.298 28.474 1.00 36.69 169 THR A O 1
ATOM 1320 N N . SER A 1 170 ? 6.197 -27.710 26.418 1.00 32.97 170 SER A N 1
ATOM 1321 C CA . SER A 1 170 ? 4.856 -28.096 26.864 1.00 32.97 170 SER A CA 1
ATOM 1322 C C . SER A 1 170 ? 4.916 -29.372 27.724 1.00 32.97 170 SER A C 1
ATOM 1324 O O . SER A 1 170 ? 5.624 -30.311 27.347 1.00 32.97 170 SER A O 1
ATOM 1326 N N . PRO A 1 171 ? 4.206 -29.450 28.865 1.00 39.03 171 PRO A N 1
ATOM 1327 C CA . PRO A 1 171 ? 4.244 -30.623 29.729 1.00 39.03 171 PRO A CA 1
ATOM 1328 C C . PRO A 1 171 ? 3.462 -31.795 29.117 1.00 39.03 171 PRO A C 1
ATOM 1330 O O . PRO A 1 171 ? 2.230 -31.800 29.066 1.00 39.03 171 PRO A O 1
ATOM 1333 N N . THR A 1 172 ? 4.192 -32.827 28.692 1.00 31.89 172 THR A N 1
ATOM 1334 C CA . THR A 1 172 ? 3.636 -34.102 28.223 1.00 31.89 172 THR A CA 1
ATOM 1335 C C . THR A 1 172 ? 2.787 -34.761 29.311 1.00 31.89 172 THR A C 1
ATOM 1337 O O . THR A 1 172 ? 3.311 -35.281 30.294 1.00 31.89 172 THR A O 1
ATOM 1340 N N . THR A 1 173 ? 1.468 -34.805 29.117 1.00 33.03 173 THR A N 1
ATOM 1341 C CA . THR A 1 173 ? 0.569 -35.629 29.936 1.00 33.03 173 THR A CA 1
ATOM 1342 C C . THR A 1 173 ? 0.476 -37.035 29.350 1.00 33.03 173 THR A C 1
ATOM 1344 O O . TH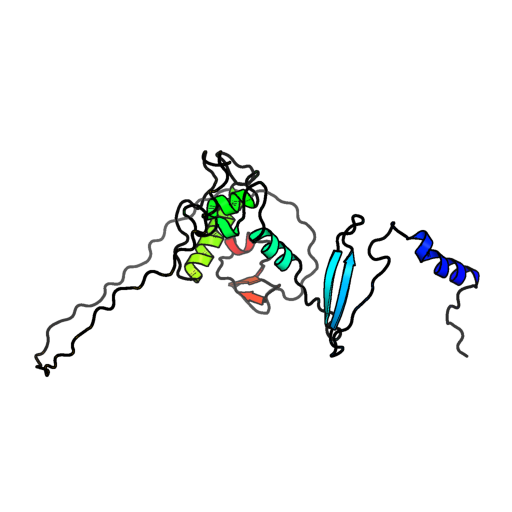R A 1 173 ? -0.263 -37.297 28.401 1.00 33.03 173 THR A O 1
ATOM 1347 N N . THR A 1 174 ? 1.235 -37.960 29.936 1.00 32.62 174 THR A N 1
ATOM 1348 C CA . THR A 1 174 ? 1.188 -39.392 29.620 1.00 32.62 174 THR A CA 1
ATOM 1349 C C . THR A 1 174 ? -0.214 -39.951 29.871 1.00 32.62 174 THR A C 1
ATOM 1351 O O . THR A 1 174 ? -0.638 -40.078 31.019 1.00 32.62 174 THR A O 1
ATOM 1354 N N . LYS A 1 175 ? -0.940 -40.325 28.810 1.00 35.16 175 LYS A N 1
ATOM 1355 C CA . LYS A 1 175 ? -2.186 -41.094 28.936 1.00 35.16 175 LYS A CA 1
ATOM 1356 C C . LYS A 1 175 ? -1.879 -42.586 29.013 1.00 35.16 175 LYS A C 1
ATOM 1358 O O . LYS A 1 175 ? -1.593 -43.219 28.000 1.00 35.16 175 LYS A O 1
ATOM 1363 N N . THR A 1 176 ? -1.977 -43.141 30.215 1.00 27.45 176 THR A N 1
ATOM 1364 C CA . THR A 1 176 ? -1.989 -44.590 30.443 1.00 27.45 176 THR A CA 1
ATOM 1365 C C . THR A 1 176 ? -3.207 -45.217 29.765 1.00 27.45 176 THR A C 1
ATOM 1367 O O . THR A 1 176 ? -4.333 -44.752 29.942 1.00 27.45 176 THR A O 1
ATOM 1370 N N . VAL A 1 177 ? -2.981 -46.278 28.992 1.00 33.38 177 VAL A N 1
ATOM 1371 C CA . VAL A 1 177 ? -4.041 -47.084 28.377 1.00 33.38 177 VAL A CA 1
ATOM 1372 C C . VAL A 1 177 ? -4.590 -48.060 29.416 1.00 33.38 177 VAL A C 1
ATOM 1374 O O . VAL A 1 177 ? -3.843 -48.906 29.904 1.00 33.38 177 VAL A O 1
ATOM 1377 N N . THR A 1 178 ? -5.895 -47.998 29.690 1.00 29.11 178 THR A N 1
ATOM 1378 C CA . THR A 1 178 ? -6.605 -49.047 30.437 1.00 29.11 178 THR A CA 1
ATOM 1379 C C . THR A 1 178 ? -7.874 -49.444 29.692 1.00 29.11 178 THR A C 1
ATOM 1381 O O . THR A 1 178 ? -8.721 -48.609 29.381 1.00 29.11 178 THR A O 1
ATOM 1384 N N . THR A 1 179 ? -7.975 -50.733 29.386 1.00 33.41 179 THR A N 1
ATOM 1385 C CA . THR A 1 179 ? -9.019 -51.352 28.564 1.00 33.41 179 THR A CA 1
ATOM 1386 C C . THR A 1 179 ? -10.331 -51.539 29.330 1.00 33.41 179 THR A C 1
ATOM 1388 O O . THR A 1 179 ? -10.314 -52.058 30.444 1.00 33.41 179 THR A O 1
ATOM 1391 N N . SER A 1 180 ? -11.476 -51.253 28.702 1.00 29.53 180 SER A N 1
ATOM 1392 C CA . SER A 1 180 ? -12.768 -51.842 29.088 1.00 29.53 180 SER A CA 1
ATOM 1393 C C . SER A 1 180 ? -13.720 -51.990 27.890 1.00 29.53 180 SER A C 1
ATOM 1395 O O . SER A 1 180 ? -13.757 -51.163 26.979 1.00 29.53 180 SER A O 1
ATOM 1397 N N . THR A 1 181 ? -14.434 -53.116 27.865 1.00 30.86 181 THR A N 1
ATOM 1398 C CA . THR A 1 181 ? -15.316 -53.609 26.787 1.00 30.86 181 THR A CA 1
ATOM 1399 C C . THR A 1 181 ? -16.749 -53.035 26.921 1.00 30.86 181 THR A C 1
ATOM 1401 O O . THR A 1 181 ? -17.083 -52.482 27.969 1.00 30.86 181 THR A O 1
ATOM 1404 N N . PRO A 1 182 ? -17.617 -53.108 25.887 1.00 38.50 182 PRO A N 1
ATOM 1405 C CA . PRO A 1 182 ? -18.832 -52.293 25.802 1.00 38.50 182 PRO A CA 1
ATOM 1406 C C . PRO A 1 182 ? -20.054 -52.925 26.485 1.00 38.50 182 PRO A C 1
ATOM 1408 O O . PRO A 1 182 ? -20.120 -54.133 26.708 1.00 38.50 182 PRO A O 1
ATOM 1411 N N . THR A 1 183 ? -21.090 -52.121 26.732 1.00 29.03 183 THR A N 1
ATOM 1412 C CA . THR A 1 183 ? -22.436 -52.613 27.071 1.00 29.03 183 THR A CA 1
ATOM 1413 C C . THR A 1 183 ? -23.507 -51.702 26.469 1.00 29.03 183 THR A C 1
ATOM 1415 O O . THR A 1 183 ? -23.350 -50.484 26.421 1.00 29.03 183 THR A O 1
ATOM 1418 N N . THR A 1 184 ? -24.582 -52.316 25.975 1.00 33.34 184 THR A N 1
ATOM 1419 C CA . THR A 1 184 ? -25.618 -51.702 25.131 1.00 33.34 184 THR A CA 1
ATOM 1420 C C . THR A 1 184 ? -26.936 -51.541 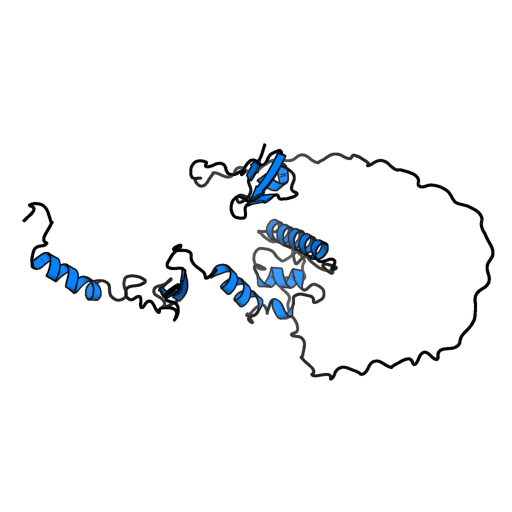25.887 1.00 33.34 184 THR A C 1
ATOM 1422 O O . THR A 1 184 ? -27.434 -52.525 26.425 1.00 33.34 184 THR A O 1
ATOM 1425 N N . THR A 1 185 ? -27.582 -50.373 25.795 1.00 32.97 185 THR A N 1
ATOM 1426 C CA . THR A 1 185 ? -29.041 -50.207 25.995 1.00 32.97 185 THR A CA 1
ATOM 1427 C C . THR A 1 185 ? -29.585 -49.028 25.166 1.00 32.97 185 THR A C 1
ATOM 1429 O O . THR A 1 185 ? -28.824 -48.182 24.703 1.00 32.97 185 THR A O 1
ATOM 1432 N N . LYS A 1 186 ? -30.898 -49.036 24.878 1.00 34.50 186 LYS A N 1
ATOM 1433 C CA . LYS A 1 186 ? -31.572 -48.312 23.768 1.00 34.50 186 LYS A CA 1
ATOM 1434 C C . LYS A 1 186 ? -32.709 -47.371 24.303 1.00 34.50 186 LYS A C 1
ATOM 1436 O O . LYS A 1 186 ? -32.811 -47.230 25.515 1.00 34.50 186 LYS A O 1
ATOM 1441 N N . PRO A 1 187 ? -33.571 -46.757 23.456 1.00 46.16 187 PRO A N 1
ATOM 1442 C CA . PRO A 1 187 ? -33.670 -45.319 23.098 1.00 46.16 187 PRO A CA 1
ATOM 1443 C C . PRO A 1 187 ? -34.873 -44.554 23.736 1.00 46.16 187 PRO A C 1
ATOM 1445 O O . PRO A 1 187 ? -35.651 -45.221 24.405 1.00 46.16 187 PRO A O 1
ATOM 1448 N N . ILE A 1 188 ? -35.069 -43.232 23.451 1.00 28.84 188 ILE A N 1
ATOM 1449 C CA . ILE A 1 188 ? -36.314 -42.359 23.514 1.00 28.84 188 ILE A CA 1
ATOM 1450 C C . ILE A 1 188 ? -35.907 -40.871 23.768 1.00 28.84 188 ILE A C 1
ATOM 1452 O O . ILE A 1 188 ? -35.099 -40.665 24.663 1.00 28.84 188 ILE A O 1
ATOM 1456 N N . VAL A 1 189 ? -36.346 -39.773 23.101 1.00 29.50 189 VAL A N 1
ATOM 1457 C CA . VAL A 1 189 ? -37.050 -39.467 21.811 1.00 29.50 189 VAL A CA 1
ATOM 1458 C C . VAL A 1 189 ? -36.508 -38.124 21.228 1.00 29.50 189 VAL A C 1
ATOM 1460 O O . VAL A 1 189 ? -35.831 -37.373 21.924 1.00 29.50 189 VAL A O 1
ATOM 1463 N N . THR A 1 190 ? -36.847 -37.790 19.977 1.00 36.97 190 THR A N 1
ATOM 1464 C CA . THR A 1 190 ? -36.666 -36.487 19.281 1.00 36.97 190 THR A CA 1
ATOM 1465 C C . THR A 1 190 ? -37.746 -35.440 19.638 1.00 36.97 190 THR A C 1
ATOM 1467 O O . THR A 1 190 ? -38.871 -35.822 19.959 1.00 36.97 190 THR A O 1
ATOM 1470 N N . PRO A 1 191 ? -37.469 -34.129 19.467 1.00 31.73 191 PRO A N 1
ATOM 1471 C CA . PRO A 1 191 ? -38.382 -33.270 18.692 1.00 31.73 191 PRO A CA 1
ATOM 1472 C C . PRO A 1 191 ? -37.690 -32.438 17.584 1.00 31.73 191 PRO A C 1
ATOM 1474 O O . PRO A 1 191 ? -36.470 -32.300 17.544 1.00 31.73 191 PRO A O 1
ATOM 1477 N N . ALA A 1 192 ? -38.500 -31.948 16.640 1.00 34.84 192 ALA A N 1
ATOM 1478 C CA . ALA A 1 192 ? -38.109 -31.380 15.340 1.00 34.84 192 ALA A CA 1
ATOM 1479 C C . ALA A 1 192 ? -37.732 -29.871 15.377 1.00 34.84 192 ALA A C 1
ATOM 1481 O O . ALA A 1 192 ? -38.059 -29.193 16.352 1.00 34.84 192 ALA A O 1
ATOM 1482 N N . PRO A 1 193 ? -37.073 -29.318 14.331 1.00 31.67 193 PRO A N 1
ATOM 1483 C CA . PRO A 1 193 ? -36.657 -27.913 14.300 1.00 31.67 193 PRO A CA 1
ATOM 1484 C C . PRO A 1 193 ? -37.784 -26.955 13.877 1.00 31.67 193 PRO A C 1
ATOM 1486 O O . PRO A 1 193 ? -38.528 -27.227 12.935 1.00 31.67 193 PRO A O 1
ATOM 1489 N N . THR A 1 194 ? -37.860 -25.791 14.527 1.00 29.83 194 THR A N 1
ATOM 1490 C CA . THR A 1 194 ? -38.819 -24.723 14.195 1.00 29.83 194 THR A CA 1
ATOM 1491 C C . THR A 1 194 ? -38.215 -23.722 13.212 1.00 29.83 194 THR A C 1
ATOM 1493 O O . THR A 1 194 ? -37.178 -23.121 13.485 1.00 29.83 194 THR A O 1
ATOM 1496 N N . THR A 1 195 ? -38.893 -23.493 12.088 1.00 38.16 195 THR A N 1
ATOM 1497 C CA . THR A 1 195 ? -38.508 -22.502 11.072 1.00 38.16 195 THR A CA 1
ATOM 1498 C C . THR A 1 195 ? -38.996 -21.101 11.451 1.00 38.16 195 THR A C 1
ATOM 1500 O O . THR A 1 195 ? -40.193 -20.909 11.668 1.00 38.16 195 THR A O 1
ATOM 1503 N N . THR A 1 196 ? -38.118 -20.094 11.443 1.00 33.44 196 THR A N 1
ATOM 1504 C CA . THR A 1 196 ? -38.497 -18.672 11.567 1.00 33.44 196 THR A CA 1
ATOM 1505 C C . THR A 1 196 ? -38.078 -17.856 10.345 1.00 33.44 196 THR A C 1
ATOM 1507 O O . THR A 1 196 ? -37.040 -18.081 9.727 1.00 33.44 196 THR A O 1
ATOM 1510 N N . LYS A 1 197 ? -38.957 -16.927 9.959 1.00 37.31 197 LYS A N 1
ATOM 1511 C CA . LYS A 1 197 ? -38.936 -16.162 8.703 1.00 37.31 197 LYS A CA 1
ATOM 1512 C C . LYS A 1 197 ? -38.109 -14.867 8.855 1.00 37.31 197 LYS A C 1
ATOM 1514 O O . LYS A 1 197 ? -38.166 -14.276 9.933 1.00 37.31 197 LYS A O 1
ATOM 1519 N N . PRO A 1 198 ? -37.403 -14.375 7.816 1.00 33.34 198 PRO A N 1
ATOM 1520 C CA . PRO A 1 198 ? -36.667 -13.111 7.902 1.00 33.34 198 PRO A CA 1
ATOM 1521 C C . PRO A 1 198 ? -37.580 -11.898 8.130 1.00 33.34 198 PRO A C 1
ATOM 1523 O O . PRO A 1 198 ? -38.653 -11.793 7.530 1.00 33.34 198 PRO A O 1
ATOM 1526 N N . ILE A 1 199 ? -37.123 -10.972 8.975 1.00 33.59 199 ILE A N 1
ATOM 1527 C CA . ILE A 1 199 ? -37.761 -9.674 9.237 1.00 33.59 199 ILE A CA 1
ATOM 1528 C C . ILE A 1 199 ? -37.299 -8.664 8.177 1.00 33.59 199 ILE A C 1
ATOM 1530 O O . ILE A 1 199 ? -36.123 -8.630 7.822 1.00 33.59 199 ILE A O 1
ATOM 1534 N N . VAL A 1 200 ? -38.224 -7.835 7.686 1.00 40.94 200 VAL A N 1
ATOM 1535 C CA . VAL A 1 200 ? -37.966 -6.768 6.706 1.00 40.94 200 VAL A CA 1
ATOM 1536 C C . VAL A 1 200 ? -38.144 -5.412 7.392 1.00 40.94 200 VAL A C 1
ATOM 1538 O O . VAL A 1 200 ? -39.211 -5.156 7.947 1.00 40.94 200 VAL A O 1
ATOM 1541 N N . THR A 1 201 ? -37.138 -4.537 7.305 1.00 30.19 201 THR A N 1
ATOM 1542 C CA . THR A 1 201 ? -37.164 -3.159 7.836 1.00 30.19 201 THR A CA 1
ATOM 1543 C C . THR A 1 201 ? -36.478 -2.222 6.819 1.00 30.19 201 THR A C 1
ATOM 1545 O O . THR A 1 201 ? -35.482 -2.640 6.227 1.00 30.19 201 THR A O 1
ATOM 1548 N N . PRO A 1 202 ? -37.007 -1.012 6.533 1.00 31.70 202 PRO A N 1
ATOM 1549 C CA . PRO A 1 202 ? -36.675 -0.271 5.308 1.00 31.70 202 PRO A CA 1
ATOM 1550 C C . PRO A 1 202 ? -35.437 0.642 5.398 1.00 31.70 202 PRO A C 1
ATOM 1552 O O . PRO A 1 202 ? -34.968 0.995 6.477 1.00 31.70 202 PRO A O 1
ATOM 1555 N N . ALA A 1 203 ? -34.943 1.055 4.226 1.00 33.06 203 ALA A N 1
ATOM 1556 C CA . ALA A 1 203 ? -33.777 1.923 4.056 1.00 33.06 203 ALA A CA 1
ATOM 1557 C C . ALA A 1 203 ? -34.078 3.425 4.284 1.00 33.06 203 ALA A C 1
ATOM 1559 O O . ALA A 1 203 ? -35.185 3.876 3.979 1.00 33.06 203 ALA A O 1
ATOM 1560 N N . PRO A 1 204 ? -33.092 4.225 4.742 1.00 31.19 204 PRO A N 1
ATOM 1561 C CA . PRO A 1 204 ? -33.177 5.682 4.769 1.00 31.19 204 PRO A CA 1
ATOM 1562 C C . PRO A 1 204 ? -32.771 6.311 3.423 1.00 31.19 204 PRO A C 1
ATOM 1564 O O . PRO A 1 204 ? -31.815 5.890 2.774 1.00 31.19 204 PRO A O 1
ATOM 1567 N N . THR A 1 205 ? -33.477 7.372 3.035 1.00 40.25 205 THR A N 1
ATOM 1568 C CA . THR A 1 205 ? -33.264 8.125 1.789 1.00 40.25 205 THR A CA 1
ATOM 1569 C C . THR A 1 205 ? -32.477 9.411 2.044 1.00 40.25 205 THR A C 1
ATOM 1571 O O . THR A 1 205 ? -33.039 10.298 2.683 1.00 40.25 205 THR A O 1
ATOM 1574 N N . THR A 1 206 ? -31.290 9.605 1.442 1.00 33.31 206 THR A N 1
ATOM 1575 C CA . THR A 1 206 ? -30.810 10.972 1.114 1.00 33.31 206 THR A CA 1
ATOM 1576 C C . THR A 1 206 ? -29.710 11.068 0.039 1.00 33.31 206 THR A C 1
ATOM 1578 O O . THR A 1 206 ? -28.633 10.502 0.163 1.00 33.31 206 THR A O 1
ATOM 1581 N N . THR A 1 207 ? -30.010 11.879 -0.984 1.00 32.47 207 THR A N 1
ATOM 1582 C CA . THR A 1 207 ? -29.140 12.794 -1.771 1.00 32.47 207 THR A CA 1
ATOM 1583 C C . THR A 1 207 ? -27.711 12.407 -2.193 1.00 32.47 207 THR A C 1
ATOM 1585 O O . THR A 1 207 ? -26.783 12.309 -1.397 1.00 32.47 207 THR A O 1
ATOM 1588 N N . LYS A 1 208 ? -27.525 12.404 -3.520 1.00 36.00 208 LYS A N 1
ATOM 1589 C CA . LYS A 1 208 ? -26.284 12.204 -4.284 1.00 36.00 208 LYS A CA 1
ATOM 1590 C C . LYS A 1 208 ? -25.518 13.525 -4.529 1.00 36.00 208 LYS A C 1
ATOM 1592 O O . LYS A 1 208 ? -26.126 14.449 -5.072 1.00 36.00 208 LYS A O 1
ATOM 1597 N N . PRO A 1 209 ? -24.202 13.614 -4.256 1.00 36.56 209 PRO A N 1
ATOM 1598 C CA . PRO A 1 209 ? -23.343 14.671 -4.797 1.00 36.56 209 PRO A CA 1
ATOM 1599 C C . PRO A 1 209 ? -23.060 14.470 -6.295 1.00 36.56 209 PRO A C 1
ATOM 1601 O O . PRO A 1 209 ? -22.866 13.348 -6.766 1.00 36.56 209 PRO A O 1
ATOM 1604 N N . ILE A 1 210 ? -23.027 15.567 -7.051 1.00 45.69 210 ILE A N 1
ATOM 1605 C CA . ILE A 1 210 ? -22.684 15.583 -8.480 1.00 45.69 210 ILE A CA 1
ATOM 1606 C C . ILE A 1 210 ? -21.161 15.502 -8.637 1.00 45.69 210 ILE A C 1
ATOM 1608 O O . ILE A 1 210 ? -20.444 16.271 -8.002 1.00 45.69 210 ILE A O 1
ATOM 1612 N N . VAL A 1 211 ? -20.677 14.626 -9.524 1.00 34.31 211 VAL A N 1
ATOM 1613 C CA . VAL A 1 211 ? -19.272 14.601 -9.962 1.00 34.31 211 VAL A CA 1
ATOM 1614 C C . VAL A 1 211 ? -19.221 14.465 -11.486 1.00 34.31 211 VAL A C 1
ATOM 1616 O O . VAL A 1 211 ? -19.892 13.611 -12.067 1.00 34.31 211 VAL A O 1
ATOM 1619 N N . THR A 1 212 ? -18.452 15.347 -12.122 1.00 31.48 212 THR A N 1
ATOM 1620 C CA . THR A 1 212 ? -18.249 15.444 -13.577 1.00 31.48 212 THR A CA 1
ATOM 1621 C C . THR A 1 212 ? -17.328 14.313 -14.075 1.00 31.48 212 THR A C 1
ATOM 1623 O O . THR A 1 212 ? -16.381 13.974 -13.365 1.00 31.48 212 THR A O 1
ATOM 1626 N N . PRO A 1 213 ? -17.568 13.705 -15.255 1.00 40.69 213 PRO A N 1
ATOM 1627 C CA . PRO A 1 213 ? -16.871 12.481 -15.655 1.00 40.69 213 PRO A CA 1
ATOM 1628 C C . PRO A 1 213 ? -15.507 12.730 -16.316 1.00 40.69 213 PRO A C 1
ATOM 1630 O O . PRO A 1 213 ? -15.383 13.561 -17.215 1.00 40.69 213 PRO A O 1
ATOM 1633 N N . THR A 1 214 ? -14.515 11.912 -15.953 1.00 36.25 214 THR A N 1
ATOM 1634 C CA . THR A 1 214 ? -13.293 11.712 -16.750 1.00 36.25 214 THR A CA 1
ATOM 1635 C C . THR A 1 214 ? -13.544 10.623 -17.800 1.00 36.25 214 THR A C 1
ATOM 1637 O O . THR A 1 214 ? -14.234 9.638 -17.542 1.00 36.25 214 THR A O 1
ATOM 1640 N N . THR A 1 215 ? -13.024 10.828 -19.008 1.00 41.62 215 THR A N 1
ATOM 1641 C CA . THR A 1 215 ? -13.426 10.146 -20.249 1.00 41.62 215 THR A CA 1
ATOM 1642 C C . THR A 1 215 ? -13.137 8.642 -20.303 1.00 41.62 215 THR A C 1
ATOM 1644 O O . THR A 1 215 ? -12.001 8.212 -20.116 1.00 41.62 215 THR A O 1
ATOM 1647 N N . THR A 1 216 ? -14.154 7.858 -20.670 1.00 37.81 216 THR A N 1
ATOM 1648 C CA . THR A 1 216 ? -14.099 6.400 -20.892 1.00 37.81 216 THR A CA 1
ATOM 1649 C C . THR A 1 216 ? -13.861 6.064 -22.379 1.00 37.81 216 THR A C 1
ATOM 1651 O O . THR A 1 216 ? -14.463 6.719 -23.232 1.00 37.81 216 THR A O 1
ATOM 1654 N N . PRO A 1 217 ? -13.057 5.039 -22.730 1.00 37.56 217 PRO A N 1
ATOM 1655 C CA . PRO A 1 217 ? -13.029 4.482 -24.088 1.00 37.56 217 PRO A CA 1
ATOM 1656 C C . PRO A 1 217 ? -14.296 3.644 -24.399 1.00 37.56 217 PRO A C 1
ATOM 1658 O O . PRO A 1 217 ? -14.959 3.171 -23.474 1.00 37.56 217 PRO A O 1
ATOM 1661 N N . PRO A 1 218 ? -14.667 3.459 -25.685 1.00 44.06 218 PRO A N 1
ATOM 1662 C CA . PRO A 1 218 ? -15.922 2.808 -26.083 1.00 44.06 218 PRO A CA 1
ATOM 1663 C C . PRO A 1 218 ? -15.949 1.284 -25.816 1.00 44.06 218 PRO A C 1
ATOM 1665 O O . PRO A 1 218 ? -14.898 0.664 -25.641 1.00 44.06 218 PRO A O 1
ATOM 1668 N N . PRO A 1 219 ? -17.143 0.658 -25.773 1.00 49.53 219 PRO A N 1
ATOM 1669 C CA . PRO A 1 219 ? -17.324 -0.633 -25.114 1.00 49.53 219 PRO A CA 1
ATOM 1670 C C . PRO A 1 219 ? -17.019 -1.841 -26.013 1.00 49.53 219 PRO A C 1
ATOM 1672 O O . PRO A 1 219 ? -17.740 -2.119 -26.970 1.00 49.53 219 PRO A O 1
ATOM 1675 N N . SER A 1 220 ? -16.035 -2.652 -25.621 1.00 51.03 220 SER A N 1
ATOM 1676 C CA . SER A 1 220 ? -16.084 -4.104 -25.844 1.00 51.03 220 SER A CA 1
ATOM 1677 C C . SER A 1 220 ? -16.756 -4.767 -24.632 1.00 51.03 220 SER A C 1
ATOM 1679 O O . SER A 1 220 ? -16.743 -4.198 -23.547 1.00 51.03 220 SER A O 1
ATOM 1681 N N . ASN A 1 221 ? -17.410 -5.919 -24.826 1.00 67.19 221 ASN A N 1
ATOM 1682 C CA . ASN A 1 221 ? -18.363 -6.568 -23.906 1.00 67.19 221 ASN A CA 1
ATOM 1683 C C . ASN A 1 221 ? -17.858 -6.761 -22.450 1.00 67.19 221 ASN A C 1
ATOM 1685 O O . ASN A 1 221 ? -17.473 -7.863 -22.058 1.00 67.19 221 ASN A O 1
ATOM 1689 N N . GLN A 1 222 ? -17.913 -5.696 -21.638 1.00 79.25 222 GLN A N 1
ATOM 1690 C CA . GLN A 1 222 ? -17.316 -5.615 -20.296 1.00 79.25 222 GLN A CA 1
ATOM 1691 C C . GLN A 1 222 ? -17.844 -6.668 -19.320 1.00 79.25 222 GLN A C 1
ATOM 1693 O O . GLN A 1 222 ? -17.190 -6.941 -18.325 1.00 79.25 222 GLN A O 1
ATOM 1698 N N . CYS A 1 223 ? -19.007 -7.254 -19.603 1.00 85.81 223 CYS A N 1
ATOM 1699 C CA . CYS A 1 223 ? -19.684 -8.214 -18.741 1.00 85.81 223 CYS A CA 1
ATOM 1700 C C . CYS A 1 223 ? -19.317 -9.677 -18.999 1.00 85.81 223 CYS A C 1
ATOM 1702 O O . CYS A 1 223 ? -19.707 -10.537 -18.214 1.00 85.81 223 CYS A O 1
ATOM 1704 N N . ASN A 1 224 ? -18.611 -9.989 -20.092 1.00 85.75 224 ASN A N 1
ATOM 1705 C CA . ASN A 1 224 ? -18.248 -11.361 -2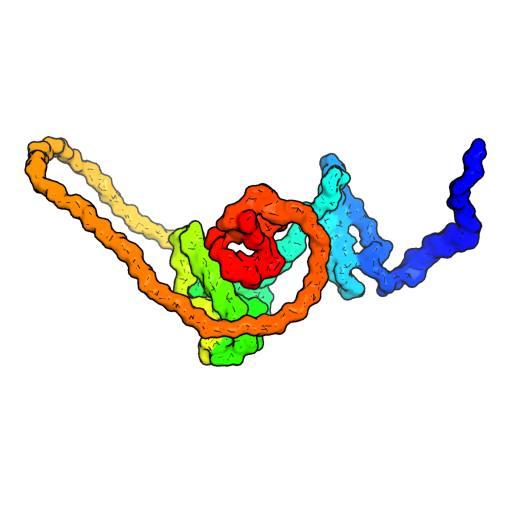0.472 1.00 85.75 224 ASN A CA 1
ATOM 1706 C C . ASN A 1 224 ? -19.436 -12.361 -20.425 1.00 85.75 224 ASN A C 1
ATOM 1708 O O . ASN A 1 224 ? -19.308 -13.494 -19.973 1.00 85.75 224 ASN A O 1
ATOM 1712 N N . GLY A 1 225 ? -20.633 -11.910 -20.824 1.00 86.69 225 GLY A N 1
ATOM 1713 C CA . GLY A 1 225 ? -21.868 -12.711 -20.804 1.00 86.69 225 GLY A CA 1
ATOM 1714 C C . GLY A 1 225 ? -22.590 -12.819 -19.450 1.00 86.69 225 GLY A C 1
ATOM 1715 O O . GLY A 1 225 ? -23.698 -13.352 -19.411 1.00 86.69 225 GLY A O 1
ATOM 1716 N N . ASN A 1 226 ? -22.022 -12.290 -18.362 1.00 86.06 226 ASN A N 1
ATOM 1717 C CA . ASN A 1 226 ? -22.675 -12.248 -17.052 1.00 86.06 226 ASN A CA 1
ATOM 1718 C C . ASN A 1 226 ? -23.870 -11.277 -17.030 1.00 86.06 226 ASN A C 1
ATOM 1720 O O . ASN A 1 226 ? -23.904 -10.301 -17.780 1.00 86.06 226 ASN A O 1
ATOM 1724 N N . ARG A 1 227 ? -24.841 -11.544 -16.147 1.00 92.25 227 ARG A N 1
ATOM 1725 C CA . ARG A 1 227 ? -26.089 -10.780 -15.966 1.00 92.25 227 ARG A CA 1
ATOM 1726 C C . ARG A 1 227 ? -26.529 -10.789 -14.505 1.00 92.25 227 ARG A C 1
ATOM 1728 O O . ARG A 1 227 ? -26.259 -11.756 -13.800 1.00 92.25 227 ARG A O 1
ATOM 1735 N N . ASN A 1 228 ? -27.251 -9.754 -14.086 1.00 92.25 228 ASN A N 1
ATOM 1736 C CA . ASN A 1 228 ? -27.675 -9.480 -12.708 1.00 92.25 228 ASN A CA 1
ATOM 1737 C C . ASN A 1 228 ? -26.566 -9.629 -11.646 1.00 92.25 228 ASN A C 1
ATOM 1739 O O . ASN A 1 228 ? -26.823 -10.093 -10.534 1.00 92.25 228 ASN A O 1
ATOM 1743 N N . VAL A 1 229 ? -25.332 -9.236 -11.979 1.00 93.81 229 VAL A N 1
ATOM 1744 C CA . VAL A 1 229 ? -24.179 -9.317 -11.069 1.00 93.81 229 VAL A CA 1
ATOM 1745 C C . VAL A 1 229 ? -23.266 -8.104 -11.178 1.00 93.81 229 VAL A C 1
ATOM 1747 O O . VAL A 1 229 ? -23.184 -7.446 -12.217 1.00 93.81 229 VAL A O 1
ATOM 1750 N N . CYS A 1 230 ? -22.511 -7.858 -10.109 1.00 94.19 230 CYS A N 1
ATOM 1751 C CA . CYS A 1 230 ? -21.352 -6.987 -10.163 1.00 94.19 230 CYS A CA 1
ATOM 1752 C C . CYS A 1 230 ? -20.162 -7.749 -10.756 1.00 94.19 230 CYS A C 1
ATOM 1754 O O . CYS A 1 230 ? -19.841 -8.844 -10.295 1.00 94.19 230 CYS A O 1
ATOM 1756 N N . PHE A 1 231 ? -19.504 -7.184 -11.762 1.00 94.62 231 PHE A N 1
ATOM 1757 C CA . PHE A 1 231 ? -18.389 -7.811 -12.464 1.00 94.62 231 PHE A CA 1
ATOM 1758 C C . PHE A 1 231 ? -17.166 -6.893 -12.476 1.00 94.62 231 PHE A C 1
ATOM 1760 O O . PHE A 1 231 ? -17.293 -5.672 -12.576 1.00 94.62 231 PHE A O 1
ATOM 1767 N N . TRP A 1 232 ? -15.970 -7.473 -12.387 1.00 92.06 232 TRP A N 1
ATOM 1768 C CA . TRP A 1 232 ? -14.704 -6.749 -12.482 1.00 92.06 232 TRP A CA 1
ATOM 1769 C C . TRP A 1 232 ? -14.003 -7.096 -13.806 1.00 92.06 232 TRP A C 1
ATOM 1771 O O . TRP A 1 232 ? -13.409 -8.172 -13.910 1.00 92.06 232 TRP A O 1
ATOM 1781 N N . PRO A 1 233 ? -14.035 -6.209 -14.826 1.00 86.69 233 PRO A N 1
ATOM 1782 C CA . PRO A 1 233 ? -13.543 -6.545 -16.166 1.00 86.69 233 PRO A CA 1
ATOM 1783 C C . PRO A 1 233 ? -12.048 -6.880 -16.238 1.00 86.69 233 PRO A C 1
ATOM 1785 O O . PRO A 1 233 ? -11.650 -7.674 -17.083 1.00 86.69 233 PRO A O 1
ATOM 1788 N N . LEU A 1 234 ? -11.230 -6.307 -15.346 1.00 79.94 234 LEU A N 1
ATOM 1789 C CA . LEU A 1 234 ? -9.775 -6.500 -15.329 1.00 79.94 234 LEU A CA 1
ATOM 1790 C C . LEU A 1 234 ? -9.365 -7.928 -14.934 1.00 79.94 234 LEU A C 1
ATOM 1792 O O . LEU A 1 234 ? -8.412 -8.468 -15.480 1.00 79.94 234 LEU A O 1
ATOM 1796 N N . THR A 1 235 ? -10.079 -8.535 -13.983 1.00 83.06 235 THR A N 1
ATOM 1797 C CA . THR A 1 235 ? -9.767 -9.867 -13.426 1.00 83.06 235 THR A CA 1
ATOM 1798 C C . THR A 1 235 ? -10.789 -10.936 -13.819 1.00 83.06 235 THR A C 1
ATOM 1800 O O . THR A 1 235 ? -10.653 -12.094 -13.432 1.00 83.06 235 THR A O 1
ATOM 1803 N N . GLN A 1 236 ? -11.821 -10.546 -14.574 1.00 86.06 236 GLN A N 1
ATOM 1804 C CA . GLN A 1 236 ? -12.979 -11.355 -14.967 1.00 86.06 236 GLN A CA 1
ATOM 1805 C C . GLN A 1 236 ? -13.741 -11.999 -13.791 1.00 86.06 236 GLN A C 1
ATOM 1807 O O . GLN A 1 236 ? -14.289 -13.096 -13.911 1.00 86.06 236 GLN A O 1
ATOM 1812 N N . GLN A 1 237 ? -13.795 -11.317 -12.644 1.00 84.69 237 GLN A N 1
ATOM 1813 C CA . GLN A 1 237 ? -14.427 -11.834 -11.426 1.00 84.69 237 GLN A CA 1
ATOM 1814 C C . GLN A 1 237 ? -15.874 -11.362 -11.254 1.00 84.69 237 GLN A C 1
ATOM 1816 O O . GLN A 1 237 ? -16.184 -10.183 -11.428 1.00 84.69 237 GLN A O 1
ATOM 1821 N N . VAL A 1 238 ? -16.744 -12.278 -10.820 1.00 91.81 238 VAL A N 1
ATOM 1822 C CA . VAL A 1 238 ? -18.089 -11.969 -10.314 1.00 91.81 238 VAL A CA 1
ATOM 1823 C C . VAL A 1 238 ? -17.993 -11.637 -8.824 1.00 91.81 238 VAL A C 1
ATOM 1825 O O . VAL A 1 238 ? -17.494 -12.433 -8.029 1.00 91.81 238 VAL A O 1
ATOM 1828 N N . LEU A 1 239 ? -18.474 -10.456 -8.441 1.00 86.81 239 LEU A N 1
ATOM 1829 C CA . LEU A 1 239 ? -18.414 -9.926 -7.082 1.00 86.81 239 LEU A CA 1
ATOM 1830 C C . LEU A 1 239 ? -19.793 -10.023 -6.401 1.00 86.81 239 LEU A C 1
ATOM 1832 O O . LEU A 1 239 ? -20.798 -9.650 -7.011 1.00 86.81 239 LEU A O 1
ATOM 1836 N N . PRO A 1 240 ? -19.873 -10.461 -5.127 1.00 91.31 240 PRO A N 1
ATOM 1837 C CA . PRO A 1 240 ? -21.130 -10.615 -4.392 1.00 91.31 240 PRO A CA 1
ATOM 1838 C C . PRO A 1 240 ? -21.624 -9.268 -3.830 1.00 91.31 240 PRO A C 1
ATOM 1840 O O . PRO A 1 240 ? -21.775 -9.099 -2.621 1.00 91.31 240 PRO A O 1
ATOM 1843 N N . TYR A 1 241 ? -21.826 -8.290 -4.711 1.00 87.25 241 TYR A N 1
ATOM 1844 C CA . TYR A 1 241 ? -22.302 -6.944 -4.386 1.00 87.25 241 TYR A CA 1
ATOM 1845 C C . TYR A 1 241 ? -23.655 -6.681 -5.043 1.00 87.25 241 TYR A C 1
ATOM 1847 O O . TYR A 1 241 ? -23.896 -7.136 -6.160 1.00 87.25 241 TYR A O 1
ATOM 1855 N N . ALA A 1 242 ? -24.525 -5.920 -4.375 1.00 88.88 242 ALA A N 1
ATOM 1856 C CA . ALA A 1 242 ? -25.756 -5.427 -4.985 1.00 88.88 242 ALA A CA 1
ATOM 1857 C C . ALA A 1 242 ? -25.454 -4.328 -6.023 1.00 88.88 242 ALA A C 1
ATOM 1859 O O . ALA A 1 242 ? -24.373 -3.734 -6.021 1.00 88.88 242 ALA A O 1
ATOM 1860 N N . LYS A 1 243 ? -26.425 -4.012 -6.894 1.00 91.00 243 LYS A N 1
ATOM 1861 C CA . LYS A 1 243 ? -26.273 -2.985 -7.945 1.00 91.00 243 LYS A CA 1
ATOM 1862 C C . LYS A 1 243 ? -25.839 -1.623 -7.396 1.00 91.00 243 LYS A C 1
ATOM 1864 O O . LYS A 1 243 ? -24.970 -0.991 -7.989 1.00 91.00 243 LYS A O 1
ATOM 1869 N N . SER A 1 244 ? -26.398 -1.215 -6.254 1.00 85.44 244 SER A N 1
ATOM 1870 C CA . SER A 1 244 ? -26.022 0.010 -5.536 1.00 85.44 244 SER A CA 1
ATOM 1871 C C . SER A 1 244 ? -24.537 0.046 -5.194 1.00 85.44 244 SER A C 1
ATOM 1873 O O . SER A 1 244 ? -23.864 1.034 -5.465 1.00 85.44 244 SER A O 1
ATOM 1875 N N . ASP A 1 245 ? -24.031 -1.050 -4.635 1.00 77.81 245 ASP A N 1
ATOM 1876 C CA . ASP A 1 245 ? -22.704 -1.115 -4.028 1.00 77.81 245 ASP A CA 1
ATOM 1877 C C . ASP A 1 245 ? -21.639 -1.319 -5.108 1.00 77.81 245 ASP A C 1
ATOM 1879 O O . ASP A 1 245 ? -20.552 -0.755 -5.031 1.00 77.81 245 ASP A O 1
ATOM 1883 N N . CYS A 1 246 ? -21.986 -2.058 -6.166 1.00 84.31 246 CYS A N 1
ATOM 1884 C CA . CYS A 1 246 ? -21.166 -2.198 -7.362 1.00 84.31 246 CYS A CA 1
ATOM 1885 C C . CYS A 1 246 ? -20.841 -0.836 -7.994 1.00 84.31 246 CYS A C 1
ATOM 1887 O O . CYS A 1 246 ? -19.699 -0.568 -8.355 1.00 84.31 246 CYS A O 1
ATOM 1889 N N . GLN A 1 247 ? -21.843 0.047 -8.070 1.00 84.94 247 GLN A N 1
ATOM 1890 C CA . GLN A 1 247 ? -21.730 1.377 -8.673 1.00 84.94 247 GLN A CA 1
ATOM 1891 C C . GLN A 1 247 ? -20.956 2.395 -7.813 1.00 84.94 247 GLN A C 1
ATOM 1893 O O . GLN A 1 247 ? -20.699 3.502 -8.285 1.00 84.94 247 GLN A O 1
ATOM 1898 N N . LEU A 1 248 ? -20.555 2.044 -6.583 1.00 79.62 248 LEU A N 1
ATOM 1899 C CA . LEU A 1 248 ? -19.675 2.879 -5.753 1.00 79.62 248 LEU A CA 1
ATOM 1900 C C . LEU A 1 248 ? -18.201 2.809 -6.186 1.00 79.62 248 LEU A C 1
ATOM 1902 O O . LEU A 1 248 ? -17.409 3.660 -5.781 1.00 79.62 248 LEU A O 1
ATOM 1906 N N . PHE A 1 249 ? -17.822 1.817 -6.998 1.00 74.12 249 PHE A N 1
ATOM 1907 C CA . PHE A 1 249 ? -16.439 1.581 -7.408 1.00 74.12 249 PHE A CA 1
ATOM 1908 C C . PHE A 1 249 ? -16.282 1.782 -8.924 1.00 74.12 249 PHE A C 1
ATOM 1910 O O . PHE A 1 249 ? -16.890 1.045 -9.698 1.00 74.12 249 PHE A O 1
ATOM 1917 N N . PRO A 1 250 ? -15.433 2.720 -9.387 1.00 81.62 250 PRO A N 1
ATOM 1918 C CA . PRO A 1 250 ? -15.289 3.026 -10.816 1.00 81.62 250 PRO A CA 1
ATOM 1919 C C . PRO A 1 250 ? -14.611 1.909 -11.629 1.00 81.62 250 PRO A C 1
ATOM 1921 O O . PRO A 1 250 ? -14.588 1.968 -12.854 1.00 81.62 250 PRO A O 1
ATOM 1924 N N . SER A 1 251 ? -14.041 0.904 -10.959 1.00 81.19 251 SER A N 1
ATOM 1925 C CA . SER A 1 251 ? -13.404 -0.274 -11.555 1.00 81.19 251 SER A CA 1
ATOM 1926 C C . SER A 1 251 ? -14.354 -1.459 -11.768 1.00 81.19 251 SER A C 1
ATOM 1928 O O . SER A 1 251 ? -13.949 -2.443 -12.391 1.00 81.19 251 SER A O 1
ATOM 1930 N N . PHE A 1 252 ? -15.588 -1.400 -11.254 1.00 90.25 252 PHE A N 1
ATOM 1931 C CA . PHE A 1 252 ? -16.581 -2.467 -11.390 1.00 90.25 252 PHE A CA 1
ATOM 1932 C C . PHE A 1 252 ? -17.715 -2.049 -12.326 1.00 90.25 252 PHE A C 1
ATOM 1934 O O . PHE A 1 252 ? -18.056 -0.875 -12.457 1.00 90.25 252 PHE A O 1
ATOM 1941 N N . VAL A 1 253 ? -18.318 -3.040 -12.974 1.00 92.44 253 VAL A N 1
ATOM 1942 C CA . VAL A 1 253 ? -19.424 -2.866 -13.912 1.00 92.44 253 VAL A CA 1
ATOM 1943 C C . VAL A 1 253 ? -20.588 -3.702 -13.410 1.00 92.44 253 VAL A C 1
ATOM 1945 O O . VAL A 1 253 ? -20.446 -4.903 -13.183 1.00 92.44 253 VAL A O 1
ATOM 1948 N N . TRP A 1 254 ? -21.752 -3.079 -13.231 1.00 94.06 254 TRP A N 1
ATOM 1949 C CA . TRP A 1 254 ? -22.974 -3.848 -13.039 1.00 94.06 254 TRP A CA 1
ATOM 1950 C C . TRP A 1 254 ? -23.468 -4.358 -14.390 1.00 94.06 254 TRP A C 1
ATOM 1952 O O . TRP A 1 254 ? -23.701 -3.571 -15.307 1.00 94.06 254 TRP A O 1
ATOM 1962 N N . CYS A 1 255 ? -23.659 -5.666 -14.481 1.00 93.12 255 CYS A N 1
ATOM 1963 C CA . CYS A 1 255 ? -24.121 -6.349 -15.674 1.00 93.12 255 CYS A CA 1
ATOM 1964 C C . CYS A 1 255 ? -25.596 -6.707 -15.517 1.00 93.12 255 CYS A C 1
ATOM 1966 O O . CYS A 1 255 ? -25.944 -7.414 -14.575 1.00 93.12 255 CYS A O 1
ATOM 1968 N N . ASP A 1 256 ? -26.449 -6.213 -16.419 1.00 86.62 256 ASP A N 1
ATOM 1969 C CA . ASP A 1 256 ? -27.912 -6.394 -16.397 1.00 86.62 256 ASP A CA 1
ATOM 1970 C C . ASP A 1 256 ? -28.389 -7.684 -17.113 1.00 86.62 256 ASP A C 1
ATOM 1972 O O . ASP A 1 256 ? -28.138 -7.885 -18.328 1.00 86.62 256 ASP A O 1
#

Sequence (256 aa):
MEPGRWTGSAADYARAASLPNLLQGKVLNEHVEPQWSSDGTRLWYLWQVALDGRNEVCVVDVHTGESLVDNDRYIAYWFWNVDKWNGNIHDVVGQPGGFAYTTYIINGGLECGPNPANKESEKSRIANYIKFANLLGVAPGDNLSCQTSAFPPSTPWPKPVTTKTPPSTSPTTTKTVTTSTPTTTKPIVTPAPTTTKPIVTPAPTTTKPIVTPTTTPPPSNQCNGNRNVCFWPLTQQVLPYAKSDCQLFPSFVWCD

Organism: Aphanomyces astaci (NCBI:txid112090)

InterPro domains:
  IPR000726 Glycoside hydrolase, family 19, catalytic [PF00182] (83-146)
  IPR023346 Lysozyme-like domain superfamily [SSF53955] (75-147)

Foldseek 3Di:
DDPDDDDDDPVVVVVVVCVLVVCVLPDWCSDWDWDADPVRQKTWTWGGPDSVRDTDIFIAGPVPRDTPDDVVVVVVVCQQADADPQGHLVQQQPPALSLQSNCCSVCCQQDAEQDHVPVVVLVVSLVVLCVVCVVVVHDSHPNNHRNYNCPPPPDRDDRPDPPVDPPDDDDDDDDDDDDDDDDDDDDDDDDDDDDDDDDDDDDDDDDDDDDDDDDDDDDDPQQPPDAQFKAQSVVRDTDPDHPVVSVVDPRIDHHD